Protein AF-A0ABD3TR66-F1 (afdb_monomer)

Secondary structure (DSSP, 8-state):
--HHHHHHHHHHHHTTSS-HHHHHHHHHHHHHHHHHHHHHHHHHHHHHHHHHHHHHHHHHHHHHHHHHHHHHHHHHHHHHHHHTT---------------------------------------TT--PPPTT-HHHHHHHH-HHHHHHHHT-SPP--SSPPPP--GGGSPPPP--PPPPPPPP------------

Sequence (196 aa):
MDNQRGLLLNWNCFYQDKSMDEIIRQSLFLTMELEDAKLKAQEELKNKDEQISQLKELLETAILERNEAQENFQKLFLEKQHSENSKMEDEPTRVIESNNGFSSSDCGESIVSSPKPQVSVPIMVDRELPEKGKLLEAVMKAGPLLQTLLLAGPLPQWRHPPPPLEIYQIPPPPVVIPSQLPLSVHQDSLIDNVAE

Solvent-accessible surface area (backbone atoms only — not comparable to full-atom values): 13285 Å² total; per-residue (Å²): 142,62,74,66,62,56,56,59,53,55,53,62,58,60,62,75,82,47,55,71,68,55,52,51,51,50,52,53,51,52,50,52,53,49,51,51,52,51,51,53,53,51,51,52,50,52,54,50,53,51,51,51,50,51,52,50,51,53,49,51,51,53,50,50,54,51,50,51,52,49,52,53,49,52,52,51,53,54,51,52,68,62,60,76,76,69,85,79,89,86,87,86,83,88,84,84,90,86,82,90,81,90,81,90,83,90,84,80,94,74,93,72,81,82,84,79,82,84,81,76,72,78,79,66,84,80,68,73,79,62,58,93,90,38,53,67,63,47,40,59,73,66,38,71,65,40,54,50,49,67,72,69,49,82,78,81,80,73,90,74,68,79,74,86,74,65,76,85,74,60,76,76,76,82,79,84,71,81,82,81,76,88,80,78,92,79,90,80,89,78,90,84,88,85,87,133

InterPro domains:
  IPR012862 Protein of unknown function DUF1635 [PF07795] (18-193)
  IPR012862 Protein of unknown function DUF1635 [PTHR33431] (11-180)

pLDDT: mean 70.15, std 21.6, range [33.0, 98.81]

Organism: NCBI:txid265156

Structure (mmCIF, N/CA/C/O backbone):
data_AF-A0ABD3TR66-F1
#
_entry.id   AF-A0ABD3TR66-F1
#
loop_
_atom_site.group_PDB
_atom_site.id
_atom_site.type_symbol
_atom_site.label_atom_id
_atom_site.label_alt_id
_atom_site.label_comp_id
_atom_site.label_asym_id
_atom_site.label_entity_id
_atom_site.label_seq_id
_atom_site.pdbx_PDB_ins_code
_atom_site.Cartn_x
_atom_site.Cartn_y
_atom_site.Cartn_z
_atom_site.occupancy
_atom_site.B_iso_or_equiv
_atom_site.auth_seq_id
_atom_site.auth_comp_id
_atom_site.auth_asym_id
_atom_site.auth_atom_id
_atom_site.pdbx_PDB_model_num
ATOM 1 N N . MET A 1 1 ? 20.895 -25.586 -24.561 1.00 47.22 1 MET A N 1
ATOM 2 C CA . MET A 1 1 ? 21.569 -24.405 -23.965 1.00 47.22 1 MET A CA 1
ATOM 3 C C . MET A 1 1 ? 21.934 -23.429 -25.088 1.00 47.22 1 MET A C 1
ATOM 5 O O . MET A 1 1 ? 23.097 -23.086 -25.256 1.00 47.22 1 MET A O 1
ATOM 9 N N . ASP A 1 2 ? 20.955 -22.990 -25.891 1.00 55.06 2 ASP A N 1
ATOM 10 C CA . ASP A 1 2 ? 21.255 -22.434 -27.227 1.00 55.06 2 ASP A CA 1
ATOM 11 C C . ASP A 1 2 ? 20.703 -21.018 -27.466 1.00 55.06 2 ASP A C 1
ATOM 13 O O . ASP A 1 2 ? 21.041 -20.386 -28.463 1.00 55.06 2 ASP A O 1
ATOM 17 N N . ASN A 1 3 ? 19.968 -20.451 -26.501 1.00 55.97 3 ASN A N 1
ATOM 18 C CA . ASN A 1 3 ? 19.397 -19.102 -26.618 1.00 55.97 3 ASN A CA 1
ATOM 19 C C . ASN A 1 3 ? 20.422 -17.961 -26.476 1.00 55.97 3 ASN A C 1
ATOM 21 O O . ASN A 1 3 ? 20.159 -16.855 -26.935 1.00 55.97 3 ASN A O 1
ATOM 25 N N . GLN A 1 4 ? 21.602 -18.196 -25.888 1.00 57.94 4 GLN A N 1
ATOM 26 C CA . GLN A 1 4 ? 22.637 -17.152 -25.783 1.00 57.94 4 GLN A CA 1
ATOM 27 C C . GLN A 1 4 ? 23.409 -16.936 -27.095 1.00 57.94 4 GLN A C 1
ATOM 29 O O . GLN A 1 4 ? 23.816 -15.814 -27.388 1.00 57.94 4 GLN A O 1
ATOM 34 N N . ARG A 1 5 ? 23.573 -17.981 -27.922 1.00 57.41 5 ARG A N 1
ATOM 35 C CA . ARG A 1 5 ? 24.288 -17.878 -29.207 1.00 57.41 5 ARG A CA 1
ATOM 36 C C . ARG A 1 5 ? 23.507 -17.058 -30.239 1.00 57.41 5 ARG A C 1
ATOM 38 O O . ARG A 1 5 ? 24.117 -16.309 -30.995 1.00 57.41 5 ARG A O 1
ATOM 45 N N . GLY A 1 6 ? 22.174 -17.136 -30.218 1.00 58.53 6 GLY A N 1
ATOM 46 C CA . GLY A 1 6 ? 21.304 -16.336 -31.089 1.00 58.53 6 GLY A CA 1
ATOM 47 C C . GLY A 1 6 ? 21.343 -14.833 -30.788 1.00 58.53 6 GLY A C 1
ATOM 48 O O . GLY A 1 6 ? 21.330 -14.029 -31.714 1.00 58.53 6 GLY A O 1
ATOM 49 N N . LEU A 1 7 ? 21.466 -14.442 -29.513 1.00 60.12 7 LEU A N 1
ATOM 50 C CA . LEU A 1 7 ? 21.538 -13.029 -29.116 1.00 60.12 7 LEU A CA 1
ATOM 51 C C . LEU A 1 7 ? 22.867 -12.375 -29.518 1.00 60.12 7 LEU A C 1
ATOM 53 O O . LEU A 1 7 ? 22.858 -11.259 -30.028 1.00 60.12 7 LEU A O 1
ATOM 57 N N . LEU A 1 8 ? 23.994 -13.076 -29.354 1.00 58.59 8 LEU A N 1
ATOM 58 C CA . LEU A 1 8 ? 25.314 -12.573 -29.764 1.00 58.59 8 LEU A CA 1
ATOM 59 C C . LEU A 1 8 ? 25.428 -12.388 -31.286 1.00 58.59 8 LEU A C 1
ATOM 61 O O . LEU A 1 8 ? 25.988 -11.397 -31.749 1.00 58.59 8 LEU A O 1
ATOM 65 N N . LEU A 1 9 ? 24.861 -13.310 -32.069 1.00 59.41 9 LEU A N 1
ATOM 66 C CA . LEU A 1 9 ? 24.853 -13.218 -33.535 1.00 59.41 9 LEU A CA 1
ATOM 67 C C . LEU A 1 9 ? 23.940 -12.093 -34.045 1.00 59.41 9 LEU A C 1
A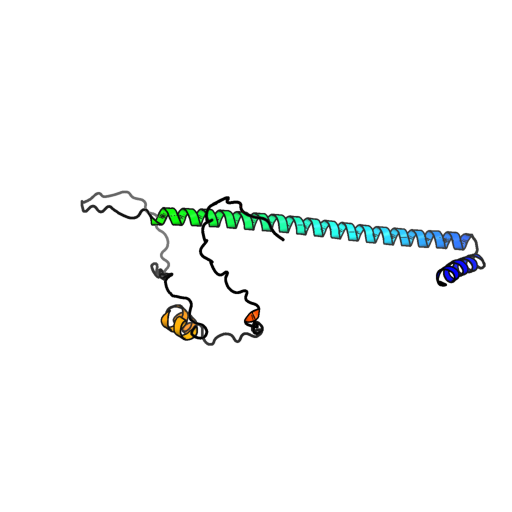TOM 69 O O . LEU A 1 9 ? 24.286 -11.417 -35.010 1.00 59.41 9 LEU A O 1
ATOM 73 N N . ASN A 1 10 ? 22.814 -11.850 -33.368 1.00 62.66 10 ASN A N 1
ATOM 74 C CA . ASN A 1 10 ? 21.881 -10.778 -33.719 1.00 62.66 10 ASN A CA 1
ATOM 75 C C . ASN A 1 10 ? 22.533 -9.386 -33.627 1.00 62.66 10 ASN A C 1
ATOM 77 O O . ASN A 1 10 ? 22.291 -8.520 -34.465 1.00 62.66 10 ASN A O 1
ATOM 81 N N . TRP A 1 11 ? 23.417 -9.187 -32.646 1.00 60.09 11 TRP A N 1
ATOM 82 C CA . TRP A 1 11 ? 24.167 -7.939 -32.506 1.00 60.09 11 TRP A CA 1
ATOM 83 C C . TRP A 1 11 ? 25.198 -7.768 -33.622 1.00 60.09 11 TRP A C 1
ATOM 85 O O . TRP A 1 11 ? 25.263 -6.694 -34.211 1.00 60.09 11 TRP A O 1
ATOM 95 N N . ASN A 1 12 ? 25.937 -8.822 -33.985 1.00 62.06 12 ASN A N 1
ATOM 96 C CA . ASN A 1 12 ? 26.943 -8.753 -35.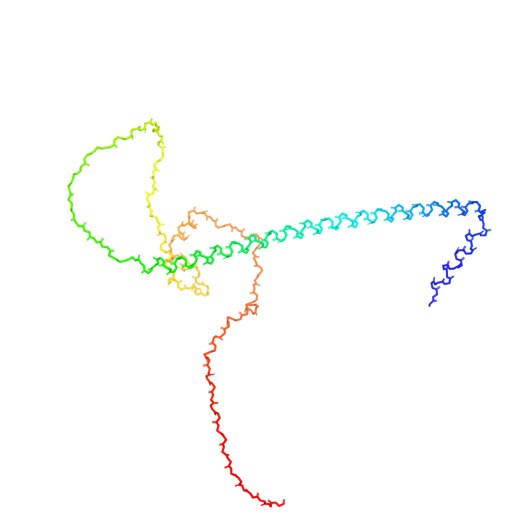053 1.00 62.06 12 ASN A CA 1
ATOM 97 C C . ASN A 1 12 ? 26.359 -8.356 -36.422 1.00 62.06 12 ASN A C 1
ATOM 99 O O . ASN A 1 12 ? 27.019 -7.636 -37.167 1.00 62.06 12 ASN A O 1
ATOM 103 N N . CYS A 1 13 ? 25.124 -8.755 -36.745 1.00 58.84 13 CYS A N 1
ATOM 104 C CA . CYS A 1 13 ? 24.454 -8.320 -37.977 1.00 58.84 13 CYS A CA 1
ATOM 105 C C . CYS A 1 13 ? 23.977 -6.857 -37.924 1.00 58.84 13 CYS A C 1
ATOM 107 O O . CYS A 1 13 ? 23.904 -6.200 -38.959 1.00 58.84 13 CYS A O 1
ATOM 109 N N . PHE A 1 14 ? 23.689 -6.320 -36.735 1.00 61.56 14 PHE A N 1
ATOM 110 C CA . PHE A 1 14 ? 23.156 -4.963 -36.562 1.00 61.56 14 PHE A CA 1
ATOM 111 C C . PHE A 1 14 ? 24.179 -3.863 -36.900 1.00 61.56 14 PHE A C 1
ATOM 113 O O . PHE A 1 14 ? 23.790 -2.773 -37.318 1.00 61.56 14 PHE A O 1
ATOM 120 N N . TYR A 1 15 ? 25.476 -4.157 -36.743 1.00 62.59 15 TYR A N 1
ATOM 121 C CA . TYR A 1 15 ? 26.582 -3.242 -37.063 1.00 62.59 15 TYR A CA 1
ATOM 122 C C . TYR A 1 15 ? 26.997 -3.270 -38.537 1.00 62.59 15 TYR A C 1
ATOM 124 O O . TYR A 1 15 ? 27.647 -2.339 -39.002 1.00 62.59 15 TYR A O 1
ATOM 132 N N . GLN A 1 16 ? 26.659 -4.331 -39.271 1.00 61.06 16 GLN A N 1
ATOM 133 C CA . GLN A 1 16 ? 27.227 -4.576 -40.596 1.00 61.06 16 GLN A CA 1
ATOM 134 C C . GLN A 1 16 ? 26.564 -3.748 -41.713 1.00 61.06 16 GLN A C 1
ATOM 136 O O . GLN A 1 16 ? 27.180 -3.552 -42.756 1.00 61.06 16 GLN A O 1
ATOM 141 N N . ASP A 1 17 ? 25.350 -3.237 -41.480 1.00 68.69 17 ASP A N 1
ATOM 142 C CA . ASP A 1 17 ? 24.523 -2.540 -42.485 1.00 68.69 17 ASP A CA 1
ATOM 143 C C . ASP A 1 17 ? 24.225 -1.066 -42.124 1.00 68.69 17 ASP A C 1
ATOM 145 O O . ASP A 1 17 ? 23.642 -0.315 -42.904 1.00 68.69 17 ASP A O 1
ATOM 149 N N . LYS A 1 18 ? 24.626 -0.617 -40.926 1.00 73.62 18 LYS A N 1
ATOM 150 C CA . LYS A 1 18 ? 24.337 0.731 -40.406 1.00 73.62 18 LYS A CA 1
ATOM 151 C C . LYS A 1 18 ? 25.606 1.569 -40.333 1.00 73.62 18 LYS A C 1
ATOM 153 O O . LYS A 1 18 ? 26.647 1.088 -39.891 1.00 73.62 18 LYS A O 1
ATOM 158 N N . SER A 1 19 ? 25.523 2.843 -40.723 1.00 86.69 19 SER A N 1
ATOM 159 C CA . SER A 1 19 ? 26.649 3.761 -40.530 1.00 86.69 19 SER A CA 1
ATOM 160 C C . SER A 1 19 ? 26.916 3.965 -39.037 1.00 86.69 19 SER A C 1
ATOM 162 O O . SER A 1 19 ? 25.997 3.931 -38.216 1.00 86.69 19 SER A O 1
ATOM 164 N N . MET A 1 20 ? 28.179 4.200 -38.678 1.00 87.25 20 MET A N 1
ATOM 165 C CA . MET A 1 20 ? 28.589 4.447 -37.292 1.00 87.25 20 MET A CA 1
ATOM 166 C C . MET A 1 20 ? 27.752 5.559 -36.636 1.00 87.25 20 MET A C 1
ATOM 168 O O . MET A 1 20 ? 27.322 5.409 -35.495 1.00 87.25 20 MET A O 1
ATOM 172 N N . ASP A 1 21 ? 27.441 6.622 -37.384 1.00 88.62 21 ASP A N 1
ATOM 173 C CA . ASP A 1 21 ? 26.607 7.731 -36.910 1.00 88.62 21 ASP A CA 1
ATOM 174 C C . ASP A 1 21 ? 25.174 7.301 -36.575 1.00 88.62 21 ASP A C 1
ATOM 176 O O . ASP A 1 21 ? 24.596 7.780 -35.601 1.00 88.62 21 ASP A O 1
ATOM 180 N N . GLU A 1 22 ? 24.589 6.388 -37.355 1.00 90.56 22 GLU A N 1
ATOM 181 C CA . GLU A 1 22 ? 23.241 5.873 -37.102 1.00 90.56 22 GLU A CA 1
ATOM 182 C C . GLU A 1 22 ? 23.197 5.020 -35.834 1.00 90.56 22 GLU A C 1
ATOM 184 O O . GLU A 1 22 ? 22.272 5.127 -35.032 1.00 90.56 22 GLU A O 1
ATOM 189 N N . ILE A 1 23 ? 24.237 4.220 -35.607 1.00 90.31 23 ILE A N 1
ATOM 190 C CA . ILE A 1 23 ? 24.361 3.402 -34.399 1.00 90.31 23 ILE A CA 1
ATOM 191 C C . ILE A 1 23 ? 24.523 4.292 -33.165 1.00 90.31 23 ILE A C 1
ATOM 193 O O . ILE A 1 23 ? 23.877 4.045 -32.148 1.00 90.31 23 ILE A O 1
ATOM 197 N N . ILE A 1 24 ? 25.331 5.352 -33.257 1.00 92.56 24 ILE A N 1
ATOM 198 C CA . ILE A 1 24 ? 25.494 6.331 -32.174 1.00 92.56 24 ILE A CA 1
ATOM 199 C C . ILE A 1 24 ? 24.157 7.023 -31.873 1.00 92.56 24 ILE A C 1
ATOM 201 O O . ILE A 1 24 ? 23.761 7.093 -30.708 1.00 92.56 24 ILE A O 1
ATOM 205 N N . ARG A 1 25 ? 23.426 7.477 -32.904 1.00 93.69 25 ARG A N 1
ATOM 206 C CA . ARG A 1 25 ? 22.090 8.080 -32.745 1.00 93.69 25 ARG A CA 1
ATOM 207 C C . ARG A 1 25 ? 21.112 7.125 -32.066 1.00 93.69 25 ARG A C 1
ATOM 209 O O . ARG A 1 25 ? 20.470 7.505 -31.088 1.00 93.69 25 ARG A O 1
ATOM 216 N N . GLN A 1 26 ? 21.029 5.886 -32.545 1.00 94.06 26 GLN A N 1
ATOM 217 C CA . GLN A 1 26 ? 20.124 4.880 -31.995 1.00 94.06 26 GLN A CA 1
ATOM 218 C C . GLN A 1 26 ? 20.489 4.510 -30.551 1.00 94.06 26 GLN A C 1
ATOM 220 O O . GLN A 1 26 ? 19.600 4.365 -29.715 1.00 94.06 26 GLN A O 1
ATOM 225 N N . SER A 1 27 ? 21.785 4.394 -30.245 1.00 93.25 27 SER A N 1
ATOM 226 C CA . SER A 1 27 ? 22.279 4.130 -28.891 1.00 93.25 27 SER A CA 1
ATOM 227 C C . SER A 1 27 ? 21.904 5.257 -27.932 1.00 93.25 27 SER A C 1
ATOM 229 O O . SER A 1 27 ? 21.469 4.984 -26.815 1.00 93.25 27 SER A O 1
ATOM 231 N N . LEU A 1 28 ? 22.050 6.517 -28.356 1.00 97.56 28 LEU A N 1
ATOM 232 C CA . LEU A 1 28 ? 21.674 7.677 -27.548 1.00 97.56 28 LEU A CA 1
ATOM 233 C C . LEU A 1 28 ? 20.162 7.711 -27.296 1.00 97.56 28 LEU A C 1
ATOM 235 O O . LEU A 1 28 ? 19.741 7.897 -26.157 1.00 97.56 28 LEU A O 1
ATOM 239 N N . PHE A 1 29 ? 19.360 7.484 -28.339 1.00 96.50 29 PHE A N 1
ATOM 240 C CA . PHE A 1 29 ? 17.903 7.442 -28.235 1.00 96.50 29 PHE A CA 1
ATOM 241 C C . PHE A 1 29 ? 17.433 6.349 -27.268 1.00 96.50 29 PHE A C 1
ATOM 243 O O . PHE A 1 29 ? 16.702 6.640 -26.327 1.00 96.50 29 PHE A O 1
ATOM 250 N N . LEU A 1 30 ? 17.929 5.118 -27.430 1.00 96.69 30 LEU A N 1
ATOM 251 C CA . LEU A 1 30 ? 17.579 4.005 -26.547 1.00 96.69 30 LEU A CA 1
ATOM 252 C C . LEU A 1 30 ? 18.024 4.257 -25.098 1.00 96.69 30 LEU A C 1
ATOM 254 O O . LEU A 1 30 ? 17.310 3.907 -24.163 1.00 96.69 30 LEU A O 1
ATOM 258 N N . THR A 1 31 ? 19.189 4.881 -24.900 1.00 97.94 31 THR A N 1
ATOM 259 C CA . THR A 1 31 ? 19.660 5.255 -23.556 1.00 97.94 31 THR A CA 1
ATOM 260 C C . THR A 1 31 ? 18.723 6.276 -22.918 1.00 97.94 31 THR A C 1
ATOM 262 O O . THR A 1 31 ? 18.379 6.139 -21.751 1.00 97.94 31 THR A O 1
ATOM 265 N N . MET A 1 32 ? 18.266 7.273 -23.678 1.00 98.44 32 MET A N 1
ATOM 266 C CA . MET A 1 32 ? 17.305 8.264 -23.195 1.00 98.44 32 MET A CA 1
ATOM 267 C C . MET A 1 32 ? 15.953 7.628 -22.835 1.00 98.44 32 MET A C 1
ATOM 269 O O . MET A 1 32 ? 15.417 7.930 -21.773 1.00 98.44 32 MET A O 1
ATOM 273 N N . GLU A 1 33 ? 15.419 6.729 -23.669 1.00 98.38 33 GLU A N 1
ATOM 274 C CA . GLU A 1 33 ? 14.179 5.995 -23.364 1.00 98.38 33 GLU A CA 1
ATOM 275 C C . GLU A 1 33 ? 14.320 5.119 -22.114 1.00 98.38 33 GLU A C 1
ATOM 277 O O . GLU A 1 33 ? 13.411 5.054 -21.285 1.00 98.38 33 GLU A O 1
ATOM 282 N N . LEU A 1 34 ? 15.473 4.466 -21.949 1.00 98.56 34 LEU A N 1
ATOM 283 C CA . LEU A 1 34 ? 15.771 3.670 -20.763 1.00 98.56 34 LEU A CA 1
ATOM 284 C C . LEU A 1 34 ? 15.841 4.542 -19.504 1.00 98.56 34 LEU A C 1
ATOM 286 O O . LEU A 1 34 ? 15.295 4.165 -18.467 1.00 98.56 34 LEU A O 1
ATOM 290 N N . GLU A 1 35 ? 16.500 5.698 -19.584 1.00 98.50 35 GLU A N 1
ATOM 291 C CA . GLU A 1 35 ? 16.576 6.653 -18.478 1.00 98.50 35 GLU A CA 1
ATOM 292 C C . GLU A 1 35 ? 15.190 7.209 -18.107 1.00 98.50 35 GLU A C 1
ATOM 294 O O . GLU A 1 35 ? 14.876 7.294 -16.920 1.00 98.50 35 GLU A O 1
ATOM 299 N N . ASP A 1 36 ? 14.326 7.495 -19.087 1.00 98.50 36 ASP A N 1
ATOM 300 C CA . ASP A 1 36 ? 12.930 7.904 -18.858 1.00 98.50 36 ASP A CA 1
ATOM 301 C C . ASP A 1 36 ? 12.110 6.798 -18.172 1.00 98.50 36 ASP A C 1
ATOM 303 O O . ASP A 1 36 ? 11.442 7.040 -17.163 1.00 98.50 36 ASP A O 1
ATOM 307 N N . ALA A 1 37 ? 12.209 5.555 -18.653 1.00 98.25 37 ALA A N 1
ATOM 308 C CA . ALA A 1 37 ? 11.543 4.413 -18.029 1.00 98.25 37 ALA A CA 1
ATOM 309 C C . ALA A 1 37 ? 12.036 4.171 -16.592 1.00 98.25 37 ALA A C 1
ATOM 311 O O . ALA A 1 37 ? 11.232 3.886 -15.700 1.00 98.25 37 ALA A O 1
ATOM 312 N N . LYS A 1 38 ? 13.343 4.328 -16.344 1.00 98.62 3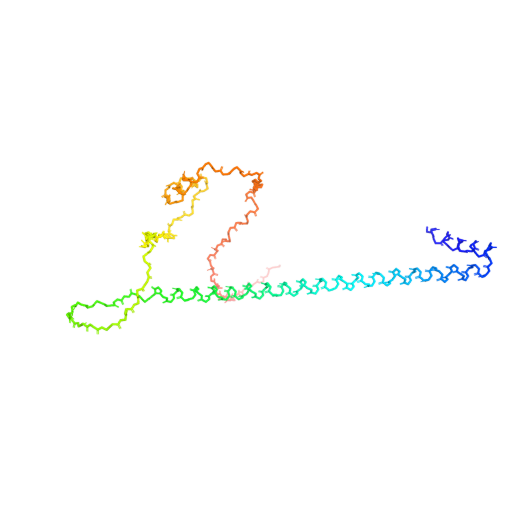8 LYS A N 1
ATOM 313 C CA . LYS A 1 38 ? 13.940 4.227 -15.006 1.00 98.62 38 LYS A CA 1
ATOM 314 C C . LYS A 1 38 ? 13.397 5.311 -14.074 1.00 98.62 38 LYS A C 1
ATOM 316 O O . LYS A 1 38 ? 13.047 5.001 -12.938 1.00 98.62 38 LYS A O 1
ATOM 321 N N . LEU A 1 39 ? 13.296 6.553 -14.551 1.00 98.69 39 LEU A N 1
ATOM 322 C CA . LEU A 1 39 ? 12.767 7.670 -13.769 1.00 98.69 39 LEU A CA 1
ATOM 323 C C . LEU A 1 39 ? 11.291 7.453 -13.412 1.00 98.69 39 LEU A C 1
ATOM 325 O O . LEU A 1 39 ? 10.924 7.601 -12.249 1.00 98.69 39 LEU A O 1
ATOM 329 N N . LYS A 1 40 ? 10.469 7.010 -14.371 1.00 98.62 40 LYS A N 1
ATOM 330 C CA . LYS A 1 40 ? 9.056 6.662 -14.134 1.00 98.62 40 LYS A CA 1
ATOM 331 C C . LYS A 1 40 ? 8.893 5.534 -13.117 1.00 98.62 40 LYS A C 1
ATOM 333 O O . LYS A 1 40 ? 8.085 5.644 -12.200 1.00 98.62 40 LYS A O 1
ATOM 338 N N . ALA A 1 41 ? 9.680 4.465 -13.244 1.00 98.69 41 ALA A N 1
ATOM 339 C CA . ALA A 1 41 ? 9.649 3.359 -12.289 1.00 98.69 41 ALA A CA 1
ATOM 340 C C . ALA A 1 41 ? 10.062 3.811 -10.877 1.00 98.69 41 ALA A C 1
ATOM 342 O O . ALA A 1 41 ? 9.460 3.398 -9.886 1.00 98.69 41 ALA A O 1
ATOM 343 N N . GLN A 1 42 ? 11.066 4.687 -10.776 1.00 98.69 42 GLN A N 1
ATOM 344 C CA . GLN A 1 42 ? 11.515 5.245 -9.502 1.00 98.69 42 GLN A CA 1
ATOM 345 C C . GLN A 1 42 ? 10.455 6.152 -8.857 1.00 98.69 42 GLN A C 1
ATOM 347 O O . GLN A 1 42 ? 10.261 6.095 -7.643 1.00 98.69 42 GLN A O 1
ATOM 352 N N . GLU A 1 43 ? 9.758 6.970 -9.647 1.00 98.62 43 GLU A N 1
ATOM 353 C CA . GLU A 1 43 ? 8.643 7.792 -9.168 1.00 98.62 43 GLU A CA 1
ATOM 354 C C . GLU A 1 43 ? 7.479 6.930 -8.662 1.00 98.62 43 GLU A C 1
ATOM 356 O O . GLU A 1 43 ? 6.950 7.190 -7.579 1.00 98.62 43 GLU A O 1
ATOM 361 N N . GLU A 1 44 ? 7.117 5.863 -9.385 1.00 98.44 44 GLU A N 1
ATOM 362 C CA . GLU A 1 44 ? 6.068 4.946 -8.931 1.00 98.44 44 GLU A CA 1
ATOM 363 C C . GLU A 1 44 ? 6.447 4.267 -7.608 1.00 98.44 44 GLU A C 1
ATOM 365 O O . GLU A 1 44 ? 5.615 4.201 -6.703 1.00 98.44 44 GLU A O 1
ATOM 370 N N . LEU A 1 45 ? 7.696 3.807 -7.462 1.00 98.69 45 LEU A N 1
ATOM 371 C CA . LEU A 1 45 ? 8.186 3.239 -6.201 1.00 98.69 45 LEU A CA 1
ATOM 372 C C . LEU A 1 45 ? 8.063 4.239 -5.051 1.00 98.69 45 LEU A C 1
ATOM 374 O O . LEU A 1 45 ? 7.511 3.894 -4.011 1.00 98.69 45 LEU A O 1
ATOM 378 N N . LYS A 1 46 ? 8.478 5.492 -5.263 1.00 98.75 46 LYS A N 1
ATOM 379 C CA . LYS A 1 46 ? 8.355 6.547 -4.251 1.00 98.75 46 LYS A CA 1
ATOM 380 C C . LYS A 1 46 ? 6.895 6.784 -3.844 1.00 98.75 46 LYS A C 1
ATOM 382 O O . LYS A 1 46 ? 6.598 6.871 -2.658 1.00 98.75 46 LYS A O 1
ATOM 387 N N . ASN A 1 47 ? 5.973 6.833 -4.805 1.00 98.75 47 ASN A N 1
ATOM 388 C CA . ASN A 1 47 ? 4.542 6.973 -4.520 1.00 98.75 47 ASN A CA 1
ATOM 389 C C . ASN A 1 47 ? 3.995 5.773 -3.719 1.00 98.75 47 ASN A C 1
ATOM 391 O O . ASN A 1 47 ? 3.180 5.938 -2.811 1.00 98.75 47 ASN A O 1
ATOM 395 N N . LYS A 1 48 ? 4.452 4.549 -4.015 1.00 98.62 48 LYS A N 1
ATOM 396 C CA . LYS A 1 48 ? 4.082 3.356 -3.234 1.00 98.62 48 LYS A CA 1
ATOM 397 C C . LYS A 1 48 ? 4.658 3.412 -1.816 1.00 98.62 48 LYS A C 1
ATOM 399 O O . LYS A 1 48 ? 3.934 3.094 -0.878 1.00 98.62 48 LYS A O 1
ATOM 404 N N . ASP A 1 49 ? 5.900 3.862 -1.646 1.00 98.81 49 ASP A N 1
ATOM 405 C CA . ASP A 1 49 ? 6.521 4.053 -0.328 1.00 98.81 49 ASP A CA 1
ATOM 406 C C . ASP A 1 49 ? 5.767 5.096 0.516 1.00 98.81 49 ASP A C 1
ATOM 408 O O . ASP A 1 49 ? 5.563 4.902 1.719 1.00 98.81 49 ASP A O 1
ATOM 412 N N . GLU A 1 50 ? 5.283 6.174 -0.107 1.00 98.75 50 GLU A N 1
ATOM 413 C CA . GLU A 1 50 ? 4.433 7.181 0.540 1.00 98.75 50 GLU A CA 1
ATOM 414 C C . GLU A 1 50 ? 3.083 6.587 0.978 1.00 98.75 50 GLU A C 1
ATOM 416 O O . GLU A 1 50 ? 2.679 6.768 2.127 1.00 98.75 50 GLU A O 1
ATOM 421 N N . GLN A 1 51 ? 2.415 5.807 0.120 1.00 98.81 51 GLN A N 1
ATOM 422 C CA . GLN A 1 51 ? 1.165 5.115 0.473 1.00 98.81 51 GLN A CA 1
ATOM 423 C C . GLN A 1 51 ? 1.359 4.112 1.615 1.00 98.81 51 GLN A C 1
ATOM 425 O O . GLN A 1 51 ? 0.541 4.047 2.532 1.00 98.81 51 GLN A O 1
ATOM 430 N N . ILE A 1 52 ? 2.451 3.343 1.590 1.00 98.81 52 ILE A N 1
ATOM 431 C CA . ILE A 1 52 ? 2.803 2.413 2.670 1.00 98.81 52 ILE A CA 1
ATOM 432 C C . ILE A 1 52 ? 3.027 3.180 3.975 1.00 98.81 52 ILE A C 1
ATOM 434 O O . ILE A 1 52 ? 2.563 2.743 5.028 1.00 98.81 52 ILE A O 1
ATOM 438 N N . SER A 1 53 ? 3.693 4.334 3.912 1.00 98.75 53 SER A N 1
ATOM 439 C CA . SER A 1 53 ? 3.930 5.184 5.082 1.00 98.75 53 SER A CA 1
ATOM 440 C C . SER A 1 53 ? 2.619 5.709 5.677 1.00 98.75 53 SER A C 1
ATOM 442 O O . SER A 1 53 ? 2.420 5.599 6.884 1.00 98.75 53 SER A O 1
ATOM 444 N N . GLN A 1 54 ? 1.689 6.180 4.840 1.00 98.81 54 GLN A N 1
ATOM 445 C CA . GLN A 1 54 ? 0.357 6.627 5.273 1.00 98.81 54 GLN A CA 1
ATOM 446 C C . GLN A 1 54 ? -0.461 5.492 5.901 1.00 98.81 54 GLN A C 1
ATOM 448 O O . GLN A 1 54 ? -1.070 5.662 6.955 1.00 98.81 54 GLN A O 1
ATOM 453 N N . LEU A 1 55 ? -0.466 4.309 5.278 1.00 98.81 55 LEU A N 1
ATOM 454 C CA . LEU A 1 55 ? -1.166 3.140 5.816 1.00 98.81 55 LEU A CA 1
ATOM 455 C C . LEU A 1 55 ? -0.588 2.699 7.161 1.00 98.81 55 LEU A C 1
ATOM 457 O O . LEU A 1 55 ? -1.340 2.311 8.055 1.00 98.81 55 LEU A O 1
ATOM 461 N N . LYS A 1 56 ? 0.737 2.764 7.313 1.00 98.75 56 LYS A N 1
ATOM 462 C CA . LYS A 1 56 ? 1.411 2.459 8.574 1.00 98.75 56 LYS A CA 1
ATOM 463 C C . LYS A 1 56 ? 0.990 3.432 9.676 1.00 98.75 56 LYS A C 1
ATOM 465 O O . LYS A 1 56 ? 0.686 2.972 10.770 1.00 98.75 56 LYS A O 1
ATOM 470 N N . GLU A 1 57 ? 0.942 4.730 9.381 1.00 98.81 57 GLU A N 1
ATOM 471 C CA . GLU A 1 57 ? 0.496 5.758 10.329 1.00 98.81 57 GLU A CA 1
ATOM 472 C C . GLU A 1 57 ? -0.957 5.523 10.759 1.00 98.81 57 GLU A C 1
ATOM 474 O O . GLU A 1 57 ? -1.234 5.426 11.950 1.00 98.81 57 GLU A O 1
ATOM 479 N N . LEU A 1 58 ? -1.871 5.316 9.804 1.00 98.81 58 LEU A N 1
ATOM 480 C CA . LEU A 1 58 ? -3.276 5.020 10.105 1.00 98.81 58 LEU A CA 1
ATOM 481 C C . LEU A 1 58 ? -3.437 3.761 10.963 1.00 98.81 58 LEU A C 1
ATOM 483 O O . LEU A 1 58 ? -4.255 3.734 11.882 1.00 98.81 58 LEU A O 1
ATOM 487 N N . LEU A 1 59 ? -2.665 2.711 10.671 1.00 98.75 59 LEU A N 1
ATOM 488 C CA . LEU A 1 59 ? -2.675 1.484 11.460 1.00 98.75 59 LEU A CA 1
ATOM 489 C C . LEU A 1 59 ? -2.157 1.728 12.881 1.00 98.75 59 LEU A C 1
ATOM 491 O O . LEU A 1 59 ? -2.735 1.213 13.835 1.00 98.75 59 LEU A O 1
ATOM 495 N N . GLU A 1 60 ? -1.084 2.503 13.027 1.00 98.81 60 GLU A N 1
ATOM 496 C CA . GLU A 1 60 ? -0.537 2.880 14.327 1.00 98.81 60 GLU A CA 1
ATOM 497 C C . GLU A 1 60 ? -1.570 3.662 15.148 1.00 98.81 60 GLU A C 1
ATOM 499 O O . GLU A 1 60 ? -1.852 3.281 16.284 1.00 98.81 60 GLU A O 1
ATOM 504 N N . THR A 1 61 ? -2.226 4.663 14.554 1.00 98.69 61 THR A N 1
ATOM 505 C CA . THR A 1 61 ? -3.313 5.413 15.200 1.00 98.69 61 THR A CA 1
ATOM 506 C C . THR A 1 61 ? -4.477 4.504 15.597 1.00 98.69 61 THR A C 1
ATOM 508 O O . THR A 1 61 ? -4.906 4.534 16.747 1.00 98.69 61 THR A O 1
ATOM 511 N N . ALA A 1 62 ? -4.947 3.631 14.702 1.00 98.62 62 ALA A N 1
ATOM 512 C CA . ALA A 1 62 ? -6.047 2.712 15.000 1.00 98.62 62 ALA A CA 1
ATOM 513 C C . ALA A 1 62 ? -5.703 1.725 16.133 1.00 98.62 62 ALA A C 1
ATOM 515 O O . ALA A 1 62 ? -6.556 1.370 16.950 1.00 98.62 62 ALA A O 1
ATOM 516 N N . ILE A 1 63 ? -4.445 1.275 16.206 1.00 98.62 63 ILE A N 1
ATOM 517 C CA . ILE A 1 63 ? -3.959 0.433 17.305 1.00 98.62 63 ILE A CA 1
ATOM 518 C C . ILE A 1 63 ? -3.960 1.213 18.621 1.00 98.62 63 ILE A C 1
ATOM 520 O O . ILE A 1 63 ? -4.381 0.655 19.638 1.00 98.62 63 ILE A O 1
ATOM 524 N N . LEU A 1 64 ? -3.506 2.469 18.610 1.00 98.62 64 LEU A N 1
ATOM 525 C CA . LEU A 1 64 ? -3.505 3.335 19.789 1.00 98.62 64 LEU A CA 1
ATOM 526 C C . LEU A 1 64 ? -4.930 3.575 20.304 1.00 98.62 64 LEU A C 1
ATOM 528 O O . LEU A 1 64 ? -5.187 3.309 21.475 1.00 98.62 64 LEU A O 1
ATOM 532 N N . GLU A 1 65 ? -5.868 3.956 19.434 1.00 98.56 65 GLU A N 1
ATOM 533 C CA . GLU A 1 65 ? -7.281 4.160 19.794 1.00 98.56 65 GLU A CA 1
ATOM 534 C C . GLU A 1 65 ? -7.918 2.890 20.378 1.00 98.56 65 GLU A C 1
ATOM 536 O O . GLU A 1 65 ? -8.619 2.930 21.391 1.00 98.56 65 GLU A O 1
ATOM 541 N N . ARG A 1 66 ? -7.644 1.725 19.773 1.00 98.31 66 ARG A N 1
ATOM 542 C CA . ARG A 1 66 ? -8.109 0.431 20.291 1.00 98.31 66 ARG A CA 1
ATOM 543 C C . ARG A 1 66 ? -7.552 0.155 21.689 1.00 98.31 66 ARG A C 1
ATOM 545 O O . ARG A 1 66 ? -8.290 -0.326 22.549 1.00 98.31 66 ARG A O 1
ATOM 552 N N . ASN A 1 67 ? -6.264 0.411 21.912 1.00 98.38 67 ASN A N 1
ATOM 553 C CA . ASN A 1 67 ? -5.636 0.197 23.215 1.00 98.38 67 ASN A CA 1
ATOM 554 C C . ASN A 1 67 ? -6.236 1.135 24.270 1.00 98.38 67 ASN A C 1
ATOM 556 O O . ASN A 1 67 ? -6.599 0.671 25.347 1.00 98.38 67 ASN A O 1
ATOM 560 N N . GLU A 1 68 ? -6.428 2.412 23.935 1.00 98.12 68 GLU A N 1
ATOM 561 C CA . GLU A 1 68 ? -7.070 3.394 24.813 1.00 98.12 68 GLU A CA 1
ATOM 562 C C . GLU A 1 68 ? -8.503 2.972 25.175 1.00 98.12 68 GLU A C 1
ATOM 564 O O . GLU A 1 68 ? -8.891 2.979 26.345 1.00 98.12 68 GLU A O 1
ATOM 569 N N . ALA A 1 69 ? -9.297 2.526 24.197 1.00 97.56 69 ALA A N 1
ATOM 570 C CA . ALA A 1 69 ? -10.640 2.008 24.448 1.00 97.56 69 ALA A CA 1
ATOM 571 C C . ALA A 1 69 ? -10.625 0.771 25.367 1.00 97.56 69 ALA A C 1
ATOM 573 O O . ALA A 1 69 ? -11.486 0.635 26.241 1.00 97.56 69 ALA A O 1
ATOM 574 N N . GLN A 1 70 ? -9.639 -0.117 25.205 1.00 97.62 70 GLN A N 1
ATOM 575 C CA . GLN A 1 70 ? -9.470 -1.294 26.054 1.00 97.62 70 GLN A CA 1
ATOM 576 C C . GLN A 1 70 ? -9.099 -0.912 27.495 1.00 97.62 70 GLN A C 1
ATOM 578 O O . GLN A 1 70 ? -9.671 -1.466 28.434 1.00 97.62 70 GLN A O 1
ATOM 583 N N . GLU A 1 71 ? -8.188 0.044 27.683 1.00 97.31 71 GLU A N 1
ATOM 584 C CA . GLU A 1 71 ? -7.825 0.576 29.003 1.00 97.31 71 GLU A CA 1
ATOM 585 C C . GLU A 1 71 ? -9.026 1.246 29.682 1.00 97.31 71 GLU A C 1
ATOM 587 O O . GLU A 1 71 ? -9.321 0.971 30.848 1.00 97.31 71 GLU A O 1
ATOM 592 N N . ASN A 1 72 ? -9.785 2.051 28.936 1.00 95.81 72 ASN A N 1
ATOM 593 C CA . ASN A 1 72 ? -11.011 2.681 29.420 1.00 95.81 72 ASN A CA 1
ATOM 594 C C . ASN A 1 72 ? -12.061 1.644 29.847 1.00 95.81 72 ASN A C 1
ATOM 596 O O . ASN A 1 72 ? -12.685 1.792 30.900 1.00 95.81 72 ASN A O 1
ATOM 600 N N . PHE A 1 73 ? -12.235 0.567 29.076 1.00 94.88 73 PHE A N 1
ATOM 601 C CA . PHE A 1 73 ? -13.136 -0.526 29.440 1.00 94.88 73 PHE A CA 1
ATOM 602 C C . PHE A 1 73 ? -12.682 -1.249 30.712 1.00 94.88 73 PHE A C 1
ATOM 604 O O . PHE A 1 73 ? -13.494 -1.476 31.608 1.00 94.88 73 PHE A O 1
ATOM 611 N N . GLN A 1 74 ? -11.392 -1.577 30.828 1.00 95.19 74 GLN A N 1
ATOM 612 C CA . GLN A 1 74 ? -10.846 -2.205 32.034 1.00 95.19 74 GLN A CA 1
ATOM 613 C C . GLN A 1 74 ? -11.046 -1.317 33.265 1.00 95.19 74 GLN A C 1
ATOM 615 O O . GLN A 1 74 ? -11.479 -1.802 34.311 1.00 95.19 74 GLN A O 1
ATOM 620 N N . LYS A 1 75 ? -10.810 -0.008 33.130 1.00 95.00 75 LYS A N 1
ATOM 621 C CA . LYS A 1 75 ? -11.044 0.971 34.195 1.00 95.00 75 LYS A CA 1
ATOM 622 C C . LYS A 1 75 ? -12.505 0.981 34.654 1.00 95.00 75 LYS A C 1
ATOM 624 O O . LYS A 1 75 ? -12.760 0.876 35.852 1.00 95.00 75 LYS A O 1
ATOM 629 N N . LEU A 1 76 ? -13.455 1.059 33.719 1.00 92.12 76 LEU A N 1
ATOM 630 C CA . LEU A 1 76 ? -14.889 1.028 34.032 1.00 92.12 76 LEU A CA 1
ATOM 631 C C . LEU A 1 76 ? -15.318 -0.305 34.657 1.00 92.12 76 LEU A C 1
ATOM 633 O O . LEU A 1 76 ? -16.151 -0.321 35.561 1.00 92.12 76 LEU A O 1
ATOM 637 N N . PHE A 1 77 ? -14.749 -1.422 34.203 1.00 92.25 77 PHE A N 1
ATOM 638 C CA . PHE A 1 77 ? -15.019 -2.738 34.773 1.00 92.25 77 PHE A CA 1
ATOM 639 C C . PHE A 1 77 ? -14.576 -2.818 36.242 1.00 92.25 77 PHE A C 1
ATOM 641 O O . PHE A 1 77 ? -15.356 -3.254 37.087 1.00 92.25 77 PHE A O 1
ATOM 648 N N . LEU A 1 78 ? -13.372 -2.332 36.570 1.00 91.00 78 LEU A N 1
ATOM 649 C CA . LEU A 1 78 ? -12.905 -2.252 37.959 1.00 91.00 78 LEU A CA 1
ATOM 650 C C . LEU A 1 78 ? -13.799 -1.331 38.806 1.00 91.00 78 LEU A C 1
ATOM 652 O O . LEU A 1 78 ? -14.187 -1.702 39.912 1.00 91.00 78 LEU A O 1
ATOM 656 N N . GLU A 1 79 ? -14.172 -0.157 38.294 1.00 88.19 79 GLU A N 1
ATOM 657 C CA . GLU A 1 79 ? -15.050 0.789 38.998 1.00 88.19 79 GLU A CA 1
ATOM 658 C C . GLU A 1 79 ? -16.420 0.175 39.340 1.00 88.19 79 GLU A C 1
ATOM 660 O O . GLU A 1 79 ? -16.920 0.335 40.458 1.00 88.19 79 GLU A O 1
ATOM 665 N N . LYS A 1 80 ? -17.011 -0.591 38.413 1.00 84.25 80 LYS A N 1
ATOM 666 C CA . LYS A 1 80 ? -18.289 -1.283 38.642 1.00 84.25 80 LYS A CA 1
ATOM 667 C C . LYS A 1 80 ? -18.204 -2.342 39.742 1.00 84.25 80 LYS A C 1
ATOM 669 O O . LYS A 1 80 ? -19.123 -2.411 40.552 1.00 84.25 80 LYS A O 1
ATOM 674 N N . GLN A 1 81 ? -17.094 -3.075 39.839 1.00 74.38 81 GLN A N 1
ATOM 675 C CA . GLN A 1 81 ? -16.878 -4.060 40.908 1.00 74.38 81 GLN A CA 1
ATOM 676 C C . GLN A 1 81 ? -16.771 -3.416 42.301 1.00 74.38 81 GLN A C 1
ATOM 678 O O . GLN A 1 81 ? -17.130 -4.033 43.302 1.00 74.38 81 GLN A O 1
ATOM 683 N N . HIS A 1 82 ? -16.295 -2.171 42.390 1.00 59.81 82 HIS A N 1
ATOM 684 C CA . HIS A 1 82 ? -16.197 -1.456 43.665 1.00 59.81 82 HIS A CA 1
ATOM 685 C C . HIS A 1 82 ? -17.503 -0.757 44.076 1.00 59.81 82 HIS A C 1
ATOM 687 O O . HIS A 1 82 ? -17.759 -0.625 45.270 1.00 59.81 82 HIS A O 1
ATOM 693 N N . SER A 1 83 ? -18.352 -0.350 43.125 1.00 57.34 83 SER A N 1
ATOM 694 C CA . SER A 1 83 ? -19.609 0.357 43.425 1.00 57.34 83 SER A CA 1
ATOM 695 C C . SER A 1 83 ? -20.773 -0.557 43.837 1.00 57.34 83 SER A C 1
ATOM 697 O O . SER A 1 83 ? -21.742 -0.059 44.412 1.00 57.34 83 SER A O 1
ATOM 699 N N . GLU A 1 84 ? -20.716 -1.864 43.562 1.00 49.09 84 GLU A N 1
ATOM 700 C CA . GLU A 1 84 ? -21.777 -2.816 43.939 1.00 49.09 84 GLU A CA 1
ATOM 701 C C . GLU A 1 84 ? -21.663 -3.299 45.403 1.00 49.09 84 GLU A C 1
ATOM 703 O O . GLU A 1 84 ? -22.605 -3.868 45.947 1.00 49.09 84 GLU A O 1
ATOM 708 N N . ASN A 1 85 ? -20.560 -2.971 46.093 1.00 48.62 85 ASN A N 1
ATOM 709 C CA . ASN A 1 85 ? -20.315 -3.347 47.492 1.00 48.62 85 ASN A CA 1
ATOM 710 C C . ASN A 1 85 ? -20.631 -2.241 48.524 1.00 48.62 85 ASN A C 1
ATOM 712 O O . ASN A 1 85 ? -20.390 -2.437 49.714 1.00 48.62 85 ASN A O 1
ATOM 716 N N . SER A 1 86 ? -21.179 -1.086 48.120 1.00 47.25 86 SER A N 1
ATOM 717 C CA . SER A 1 86 ? -21.504 0.021 49.038 1.00 47.25 86 SER A CA 1
ATOM 718 C C . SER A 1 86 ? -22.898 0.604 48.784 1.00 47.25 86 SER A C 1
ATOM 720 O O . SER A 1 86 ? -23.049 1.727 48.300 1.00 47.25 86 SER A O 1
ATOM 722 N N . LYS A 1 87 ? -23.947 -0.155 49.111 1.00 43.19 87 LYS A N 1
ATOM 723 C CA . LYS A 1 87 ? -25.294 0.406 49.285 1.00 43.19 87 LYS A CA 1
ATOM 724 C C . LYS A 1 87 ? -26.044 -0.324 50.401 1.00 43.19 87 LYS A C 1
ATOM 726 O O . LYS A 1 87 ? -26.918 -1.139 50.136 1.00 43.19 87 LYS A O 1
ATOM 731 N N . MET A 1 88 ? -25.691 -0.025 51.650 1.00 46.00 88 MET A N 1
ATOM 732 C CA . MET A 1 88 ? -26.538 -0.276 52.819 1.00 46.00 88 MET A CA 1
ATOM 733 C C . MET A 1 88 ? -26.410 0.885 53.815 1.00 46.00 88 MET A C 1
ATOM 735 O O . MET A 1 88 ? -25.297 1.308 54.111 1.00 46.00 88 MET A O 1
ATOM 739 N N . GLU A 1 89 ? -27.583 1.320 54.292 1.00 43.62 89 GLU A N 1
ATOM 740 C CA . GLU A 1 89 ? -27.888 2.296 55.359 1.00 43.62 89 GLU A CA 1
ATOM 741 C C . GLU A 1 89 ? -27.578 3.769 55.010 1.00 43.62 89 GLU A C 1
ATOM 743 O O . GLU A 1 89 ? -26.566 4.089 54.404 1.00 43.62 89 GLU A O 1
ATOM 748 N N . ASP A 1 90 ? -28.459 4.743 55.232 1.00 35.00 90 ASP A N 1
ATOM 749 C CA . ASP A 1 90 ? -29.256 4.970 56.436 1.00 35.00 90 ASP A CA 1
ATOM 750 C C . ASP A 1 90 ? -30.482 5.864 56.129 1.00 35.00 90 ASP A C 1
ATOM 752 O O . ASP A 1 90 ? -30.441 6.752 55.271 1.00 35.00 90 ASP A O 1
ATOM 756 N N . GLU A 1 91 ? -31.578 5.608 56.837 1.00 53.72 91 GLU A N 1
ATOM 757 C CA . GLU A 1 91 ? -32.823 6.378 56.838 1.00 53.72 91 GLU A CA 1
ATOM 758 C C . GLU A 1 91 ? -32.808 7.334 58.039 1.00 53.72 91 GLU A C 1
ATOM 760 O O . GLU A 1 91 ? -32.523 6.902 59.153 1.00 53.72 91 GLU A O 1
ATOM 765 N N . PRO A 1 92 ? -33.203 8.611 57.878 1.00 43.47 92 PRO A N 1
ATOM 766 C CA . PRO A 1 92 ? -33.949 9.211 58.976 1.00 43.47 92 PRO A CA 1
ATOM 767 C C . PRO A 1 92 ? -35.147 10.061 58.548 1.00 43.47 92 PRO A C 1
ATOM 769 O O . PRO A 1 92 ? -35.176 10.809 57.572 1.00 43.47 92 PRO A O 1
ATOM 772 N N . THR A 1 93 ? -36.152 9.930 59.399 1.00 45.66 93 THR A N 1
ATOM 773 C CA . THR A 1 93 ? -37.483 10.513 59.375 1.00 45.66 93 THR A CA 1
ATOM 774 C C . THR A 1 93 ? -37.509 11.931 59.990 1.00 45.66 93 THR A C 1
ATOM 776 O O . THR A 1 93 ? -37.045 12.112 61.110 1.00 45.66 93 THR A O 1
ATOM 779 N N . ARG A 1 94 ? -38.217 12.858 59.307 1.00 45.56 94 ARG A N 1
ATOM 780 C CA . ARG A 1 94 ? -38.842 14.147 59.746 1.00 45.56 94 ARG A CA 1
ATOM 781 C C . ARG A 1 94 ? -37.942 15.361 60.091 1.00 45.56 94 ARG A C 1
ATOM 783 O O . ARG A 1 94 ? -37.066 15.270 60.933 1.00 45.56 94 ARG A O 1
ATOM 790 N N . VAL A 1 95 ? -38.305 16.543 59.552 1.00 33.00 95 VAL A N 1
ATOM 791 C CA . VAL A 1 95 ? -38.875 17.738 60.249 1.00 33.00 95 VAL A CA 1
ATOM 792 C C . VAL A 1 95 ? -38.731 19.015 59.374 1.00 33.00 95 VAL A C 1
ATOM 794 O O . VAL A 1 95 ? -37.632 19.485 59.127 1.00 33.00 95 VAL A O 1
ATOM 797 N N . ILE A 1 96 ? -39.880 19.519 58.898 1.00 48.59 96 ILE A N 1
ATOM 798 C CA . ILE A 1 96 ? -40.404 20.911 58.854 1.00 48.59 96 ILE A CA 1
ATOM 799 C C . ILE A 1 96 ? -39.491 22.105 58.447 1.00 48.59 96 ILE A C 1
ATOM 801 O O . ILE A 1 96 ? -38.535 22.442 59.131 1.00 48.59 96 ILE A O 1
ATOM 805 N N . GLU A 1 97 ? -39.975 22.800 57.400 1.00 50.22 97 GLU A N 1
ATOM 806 C CA . GLU A 1 97 ? -39.882 24.231 57.013 1.00 50.22 97 GLU A CA 1
ATOM 807 C C . GLU A 1 97 ? -38.517 24.924 56.873 1.00 50.22 97 GLU A C 1
ATOM 809 O O . GLU A 1 97 ? -37.803 25.142 57.845 1.00 50.22 97 GLU A O 1
ATOM 814 N N . SER A 1 98 ? -38.264 25.490 55.684 1.00 48.41 98 SER A N 1
ATOM 815 C CA . SER A 1 98 ? -37.976 26.929 55.543 1.00 48.41 98 SER A CA 1
ATOM 816 C C . SER A 1 98 ? -37.966 27.382 54.084 1.00 48.41 98 SER A C 1
ATOM 818 O O . SER A 1 98 ? -37.479 26.708 53.181 1.00 48.41 98 SER A O 1
ATOM 820 N N . ASN A 1 99 ? -38.560 28.554 53.902 1.00 48.91 99 ASN A N 1
ATOM 821 C CA . ASN A 1 99 ? -38.874 29.233 52.660 1.00 48.91 99 ASN A CA 1
ATOM 822 C C . ASN A 1 99 ? -37.669 29.952 52.017 1.00 48.91 99 ASN A C 1
ATOM 824 O O . ASN A 1 99 ? -36.755 30.395 52.704 1.00 48.91 99 ASN A O 1
ATOM 828 N N . ASN A 1 100 ? -37.833 30.216 50.717 1.00 51.91 100 ASN A N 1
ATOM 829 C CA . ASN A 1 100 ? -37.315 31.345 49.931 1.00 51.91 100 ASN A CA 1
ATOM 830 C C . ASN A 1 100 ? -35.833 31.375 49.515 1.00 51.91 100 ASN A C 1
ATOM 832 O O . ASN A 1 100 ? -34.938 31.718 50.278 1.00 51.91 100 ASN A O 1
ATOM 836 N N . GLY A 1 101 ? -35.632 31.232 48.202 1.00 38.69 101 GLY A N 1
ATOM 837 C CA . GLY A 1 101 ? -34.438 31.673 47.484 1.00 38.69 101 GLY A CA 1
ATOM 838 C C . GLY A 1 101 ? -34.716 31.733 45.984 1.00 38.69 101 GLY A C 1
ATOM 839 O O . GLY A 1 101 ? -34.560 30.742 45.283 1.00 38.69 101 GLY A O 1
ATOM 840 N N . PHE A 1 102 ? -35.196 32.885 45.518 1.00 39.97 102 PHE A N 1
ATOM 841 C CA . PHE A 1 102 ? -35.503 33.203 44.124 1.00 39.97 102 PHE A CA 1
ATOM 842 C C . PHE A 1 102 ? -34.379 32.824 43.142 1.00 39.97 102 PHE A C 1
ATOM 844 O O . PHE A 1 102 ? -33.240 33.253 43.307 1.00 39.97 102 PHE A O 1
ATOM 851 N N . SER A 1 103 ? -34.740 32.190 42.027 1.00 48.84 103 SER A N 1
ATOM 852 C CA . SER A 1 103 ? -34.238 32.620 40.718 1.00 48.84 103 SER A CA 1
ATOM 853 C C . SER A 1 103 ? -35.242 32.235 39.635 1.00 48.84 103 SER A C 1
ATOM 855 O O . SER A 1 103 ? -35.383 31.069 39.275 1.00 48.84 103 SER A O 1
ATOM 857 N N . SER A 1 104 ? -36.003 33.230 39.176 1.00 59.94 104 SER A N 1
ATOM 858 C CA . SER A 1 104 ? -36.895 33.108 38.029 1.00 59.94 104 SER A CA 1
ATOM 859 C C . SER A 1 104 ? -36.088 33.208 36.739 1.00 59.94 104 SER A C 1
ATOM 861 O O . SER A 1 104 ? -35.364 34.185 36.547 1.00 59.94 104 SER A O 1
ATOM 863 N N . SER A 1 105 ? -36.298 32.275 35.820 1.00 58.72 105 SER A N 1
ATOM 864 C CA . SER A 1 105 ? -36.151 32.554 34.396 1.00 58.72 105 SER A CA 1
ATOM 865 C C . SER A 1 105 ? -37.246 31.805 33.652 1.00 58.72 105 SER A C 1
ATOM 867 O O . SER A 1 105 ? -37.333 30.580 33.718 1.00 58.72 105 SER A O 1
ATOM 869 N N . ASP A 1 106 ? -38.112 32.586 33.023 1.00 59.31 106 ASP A N 1
ATOM 870 C CA . ASP A 1 106 ? -39.251 32.172 32.221 1.00 59.31 106 ASP A CA 1
ATOM 871 C C . ASP A 1 106 ? -38.867 32.311 30.744 1.00 59.31 106 ASP A C 1
ATOM 873 O O . ASP A 1 106 ? -38.528 33.408 30.300 1.00 59.31 106 ASP A O 1
ATOM 877 N N . CYS A 1 107 ? -38.879 31.207 29.993 1.00 53.72 107 CYS A N 1
ATOM 878 C CA . CYS A 1 107 ? -39.385 31.207 28.621 1.00 53.72 107 CYS A CA 1
ATOM 879 C C . CYS A 1 107 ? -39.588 29.777 28.094 1.00 53.72 107 CYS A C 1
ATOM 881 O O . CYS A 1 107 ? -38.659 28.974 28.028 1.00 53.72 107 CYS A O 1
ATOM 883 N N . GLY A 1 108 ? -40.809 29.515 27.620 1.00 43.38 108 GLY A N 1
ATOM 884 C CA . GLY A 1 108 ? -41.035 28.646 26.466 1.00 43.38 108 GLY A CA 1
ATOM 885 C C . GLY A 1 108 ? -41.746 27.326 26.737 1.00 43.38 108 GLY A C 1
ATOM 886 O O . GLY A 1 108 ? -41.138 26.262 26.697 1.00 43.38 108 GLY A O 1
ATOM 887 N N . GLU A 1 109 ? -43.062 27.386 26.902 1.00 49.19 109 GLU A N 1
ATOM 888 C CA . GLU A 1 109 ? -43.950 26.241 26.725 1.00 49.19 109 GLU A CA 1
ATOM 889 C C . GLU A 1 109 ? -43.874 25.723 25.276 1.00 49.19 109 GLU A C 1
ATOM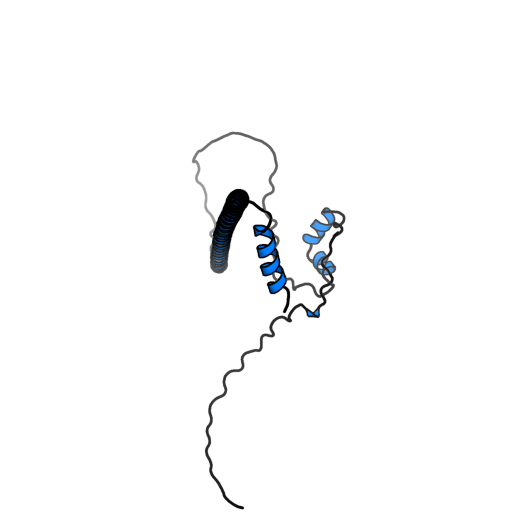 891 O O . GLU A 1 109 ? -44.246 26.418 24.330 1.00 49.19 109 GLU A O 1
ATOM 896 N N . SER A 1 110 ? -43.398 24.489 25.084 1.00 47.41 110 SER A N 1
ATOM 897 C CA . SER A 1 110 ? -43.722 23.705 23.890 1.00 47.41 110 SER A CA 1
ATOM 898 C C . SER A 1 110 ? -43.683 22.206 24.186 1.00 47.41 110 SER A C 1
ATOM 900 O O . SER A 1 110 ? -42.649 21.545 24.209 1.00 47.41 110 SER A O 1
ATOM 902 N N . ILE A 1 111 ? -44.879 21.711 24.474 1.00 57.75 111 ILE A N 1
ATOM 903 C CA . ILE A 1 111 ? -45.389 20.350 24.330 1.00 57.75 111 ILE A CA 1
ATOM 904 C C . ILE A 1 111 ? -44.574 19.383 23.440 1.00 57.75 111 ILE A C 1
ATOM 906 O O . ILE A 1 111 ? -44.752 19.338 22.232 1.00 57.75 111 ILE A O 1
ATOM 910 N N . VAL A 1 112 ? -43.828 18.468 24.063 1.00 44.97 112 VAL A N 1
ATOM 911 C CA . VAL A 1 112 ? -43.957 17.018 23.819 1.00 44.97 112 VAL A CA 1
ATOM 912 C C . VAL A 1 112 ? -43.725 16.332 25.161 1.00 44.97 112 VAL A C 1
ATOM 914 O O . VAL A 1 112 ? -42.695 16.510 25.806 1.00 44.97 112 VAL A O 1
ATOM 917 N N . SER A 1 113 ? -44.734 15.588 25.598 1.00 39.81 113 SER A N 1
ATOM 918 C CA . SER A 1 113 ? -44.762 14.842 26.846 1.00 39.81 113 SER A CA 1
ATOM 919 C C . SER A 1 113 ? -43.510 13.994 27.068 1.00 39.81 113 SER A C 1
ATOM 921 O O . SER A 1 113 ? -43.111 13.201 26.216 1.00 39.81 113 SER A O 1
ATOM 923 N N . SER A 1 114 ? -42.973 14.081 28.284 1.00 45.97 114 SER A N 1
ATOM 924 C CA . SER A 1 114 ? -42.253 12.977 28.917 1.00 45.97 114 SER A CA 1
ATOM 925 C C . SER A 1 114 ? -43.024 11.663 28.722 1.00 45.97 114 SER A C 1
ATOM 927 O O . SER A 1 114 ? -44.251 11.635 28.841 1.00 45.97 114 SER A O 1
ATOM 929 N N . PRO A 1 115 ? -42.302 10.556 28.508 1.00 39.00 115 PRO A N 1
ATOM 930 C CA . PRO A 1 115 ? -41.995 9.762 29.685 1.00 39.00 115 PRO A CA 1
ATOM 931 C C . PRO A 1 115 ? -40.504 9.418 29.761 1.00 39.00 115 PRO A C 1
ATOM 933 O O . PRO A 1 115 ? -39.965 8.629 28.992 1.00 39.00 115 PRO A O 1
ATOM 936 N N . LYS A 1 116 ? -39.847 9.958 30.784 1.00 37.78 116 LYS A N 1
ATOM 937 C CA . LYS A 1 116 ? -38.973 9.149 31.638 1.00 37.78 116 LYS A CA 1
ATOM 938 C C . LYS A 1 116 ? -39.760 8.890 32.929 1.00 37.78 116 LYS A C 1
ATOM 940 O O . LYS A 1 116 ? -40.537 9.768 33.301 1.00 37.78 116 LYS A O 1
ATOM 945 N N . PRO A 1 117 ? -39.536 7.785 33.655 1.00 48.53 117 PRO A N 1
ATOM 946 C CA . PRO A 1 117 ? -38.416 6.858 33.515 1.00 48.53 117 PRO A CA 1
ATOM 947 C C . PRO A 1 117 ? -38.872 5.382 33.493 1.00 48.53 117 PRO A C 1
ATOM 949 O O . PRO A 1 117 ? -40.039 5.070 33.676 1.00 48.53 117 PRO A O 1
ATOM 952 N N . GLN A 1 118 ? -37.901 4.475 33.395 1.00 43.94 118 GLN A N 1
ATOM 953 C CA . GLN A 1 118 ? -38.015 3.073 33.822 1.00 43.94 118 GLN A CA 1
ATOM 954 C C . GLN A 1 118 ? -38.646 2.096 32.822 1.00 43.94 118 GLN A C 1
ATOM 956 O O . GLN A 1 118 ? -39.766 1.628 32.973 1.00 43.94 118 GLN A O 1
ATOM 961 N N . VAL A 1 119 ? -37.821 1.639 31.883 1.00 43.19 119 VAL A N 1
ATOM 962 C CA . VAL A 1 119 ? -37.665 0.191 31.721 1.00 43.19 119 VAL A CA 1
ATOM 963 C C . VAL A 1 119 ? -36.174 -0.078 31.851 1.00 43.19 119 VAL A C 1
ATOM 965 O O . VAL A 1 119 ? -35.434 -0.128 30.874 1.00 43.19 119 VAL A O 1
ATOM 968 N N . SER A 1 120 ? -35.708 -0.194 33.095 1.00 43.28 120 SER A N 1
ATOM 969 C CA . SER A 1 120 ? -34.599 -1.100 33.359 1.00 43.28 120 SER A CA 1
ATOM 970 C C . SER A 1 120 ? -35.074 -2.449 32.841 1.00 43.28 120 SER A C 1
ATOM 972 O O . SER A 1 120 ? -35.915 -3.079 33.478 1.00 43.28 120 SER A O 1
ATOM 974 N N . VAL A 1 121 ? -34.628 -2.862 31.656 1.00 46.50 121 VAL A N 1
ATOM 975 C CA . VAL A 1 121 ? -34.664 -4.283 31.327 1.00 46.50 121 VAL A CA 1
ATOM 976 C C . VAL A 1 121 ? -33.787 -4.897 32.408 1.00 46.50 121 VAL A C 1
ATOM 978 O O . VAL A 1 121 ? -32.599 -4.562 32.447 1.00 46.50 121 VAL A O 1
ATOM 981 N N . PRO A 1 122 ? -34.328 -5.685 33.352 1.00 43.25 122 PRO A N 1
ATOM 982 C CA . PRO A 1 122 ? -33.451 -6.442 34.205 1.00 43.25 122 PRO A CA 1
ATOM 983 C C . PRO A 1 122 ? -32.760 -7.395 33.235 1.00 43.25 122 PRO A C 1
ATOM 985 O O . PRO A 1 122 ? -33.379 -8.317 32.701 1.00 43.25 122 PRO A O 1
ATOM 988 N N . ILE A 1 123 ? -31.491 -7.127 32.931 1.00 51.09 123 ILE A N 1
ATOM 989 C CA . ILE A 1 123 ? -30.611 -8.156 32.402 1.00 51.09 123 ILE A CA 1
ATOM 990 C C . ILE A 1 123 ? -30.457 -9.106 33.587 1.00 51.09 123 ILE A C 1
ATOM 992 O O . ILE A 1 123 ? -29.542 -8.990 34.391 1.00 51.09 123 ILE A O 1
ATOM 996 N N . MET A 1 124 ? -31.456 -9.971 33.774 1.00 45.47 124 MET A N 1
ATOM 997 C CA . MET A 1 124 ? -31.318 -11.147 34.607 1.00 45.47 124 MET A CA 1
ATOM 998 C C . MET A 1 124 ? -30.330 -12.016 33.843 1.00 45.47 124 MET A C 1
ATOM 1000 O O . MET A 1 124 ? -30.686 -12.659 32.856 1.00 45.47 124 MET A O 1
ATOM 1004 N N . VAL A 1 125 ? -29.073 -11.944 34.272 1.00 50.94 125 VAL A N 1
ATOM 1005 C CA . VAL A 1 125 ? -27.925 -12.704 33.761 1.00 50.94 125 VAL A CA 1
ATOM 1006 C C . VAL A 1 125 ? -28.102 -14.222 33.985 1.00 50.94 125 VAL A C 1
ATOM 1008 O O . VAL A 1 125 ? -27.297 -15.007 33.508 1.00 50.94 125 VAL A O 1
ATOM 1011 N N . ASP A 1 126 ? -29.205 -14.657 34.600 1.00 48.75 126 ASP A N 1
ATOM 1012 C CA . ASP A 1 126 ? -29.471 -16.056 34.958 1.00 48.75 126 ASP A CA 1
ATOM 1013 C C . ASP A 1 126 ? -30.339 -16.839 33.961 1.00 48.75 126 ASP A C 1
ATOM 1015 O O . ASP A 1 126 ? -30.858 -17.905 34.295 1.00 48.75 126 ASP A O 1
ATOM 1019 N N . ARG A 1 127 ? -30.541 -16.365 32.725 1.00 60.44 127 ARG A N 1
ATOM 1020 C CA . ARG A 1 127 ? -31.172 -17.230 31.713 1.00 60.44 127 ARG A CA 1
ATOM 1021 C C . ARG A 1 127 ? -30.106 -18.016 30.970 1.00 60.44 127 ARG A C 1
ATOM 1023 O O . ARG A 1 127 ? -29.434 -17.484 30.090 1.00 60.44 127 ARG A O 1
ATOM 1030 N N . GLU A 1 128 ? -29.992 -19.285 31.355 1.00 71.06 128 GLU A N 1
ATOM 1031 C CA . GLU A 1 128 ? -29.204 -20.313 30.681 1.00 71.06 128 GLU A CA 1
ATOM 1032 C C . GLU A 1 128 ? -29.353 -20.204 29.156 1.00 71.06 128 GLU A C 1
ATOM 1034 O O . GLU A 1 128 ? -30.447 -19.956 28.630 1.00 71.06 128 GLU A O 1
ATOM 1039 N N . LEU A 1 129 ? -28.230 -20.350 28.444 1.00 74.50 129 LEU A N 1
ATOM 1040 C CA . LEU A 1 129 ? -28.201 -20.313 26.986 1.00 74.50 129 LEU A CA 1
ATOM 1041 C C . LEU A 1 129 ? -29.253 -21.299 26.440 1.00 74.50 129 LEU A C 1
ATOM 1043 O O . LEU A 1 129 ? -29.303 -22.439 26.906 1.00 74.50 129 LEU A O 1
ATOM 1047 N N . PRO A 1 130 ? -30.088 -20.913 25.461 1.00 78.06 130 PRO A N 1
ATOM 1048 C CA . PRO A 1 130 ? -31.085 -21.821 24.916 1.00 78.06 130 PRO A CA 1
ATOM 1049 C C . PRO A 1 130 ? -30.434 -23.089 24.358 1.00 78.06 130 PRO A C 1
ATOM 1051 O O . PRO A 1 130 ? -29.477 -23.018 23.584 1.00 78.06 130 PRO A O 1
ATOM 1054 N N . GLU A 1 131 ? -30.992 -24.248 24.712 1.00 83.88 131 GLU A N 1
ATOM 1055 C CA . GLU A 1 131 ? -30.569 -25.534 24.161 1.00 83.88 131 GLU A CA 1
ATOM 1056 C C . GLU A 1 131 ? -30.631 -25.531 22.623 1.00 83.88 131 GLU A C 1
ATOM 1058 O O . GLU A 1 131 ? -31.450 -24.838 21.999 1.00 83.88 131 GLU A O 1
ATOM 1063 N N . LYS A 1 132 ? -29.767 -26.330 21.982 1.00 74.94 132 LYS A N 1
ATOM 1064 C CA . LYS A 1 132 ? -29.685 -26.419 20.518 1.00 74.94 132 LYS A CA 1
ATOM 1065 C C . LYS A 1 132 ? -31.067 -26.726 19.925 1.00 74.94 132 LYS A C 1
ATOM 1067 O O . LYS A 1 132 ? -31.645 -27.777 20.175 1.00 74.94 132 LYS A O 1
ATOM 1072 N N . GLY A 1 133 ? -31.578 -25.810 19.101 1.00 78.94 133 GLY A N 1
ATOM 1073 C CA . GLY A 1 133 ? -32.885 -25.939 18.445 1.00 78.94 133 GLY A CA 1
ATOM 1074 C C . GLY A 1 133 ? -34.080 -25.371 19.227 1.00 78.94 133 GLY A C 1
ATOM 1075 O O . GLY A 1 133 ? -35.191 -25.389 18.705 1.00 78.94 133 GLY A O 1
ATOM 1076 N N . LYS A 1 134 ? -33.878 -24.814 20.430 1.00 84.75 134 LYS A N 1
ATOM 1077 C CA . LYS A 1 134 ? -34.935 -24.228 21.283 1.00 84.75 134 LYS A CA 1
ATOM 1078 C C . LYS A 1 134 ? -34.938 -22.698 21.339 1.00 84.75 134 LYS A C 1
ATOM 1080 O O . LYS A 1 134 ? -35.640 -22.107 22.157 1.00 84.75 134 LYS A O 1
ATOM 1085 N N . LEU A 1 135 ? -34.211 -22.043 20.432 1.00 82.44 135 LEU A N 1
ATOM 1086 C CA . LEU A 1 135 ? -34.082 -20.584 20.401 1.00 82.44 135 LEU A CA 1
ATOM 1087 C C . LEU A 1 135 ? -35.440 -19.872 20.357 1.00 82.44 135 LEU A C 1
ATOM 1089 O O . LEU A 1 135 ? -35.670 -18.956 21.137 1.00 82.44 135 LEU A O 1
ATOM 1093 N N . LEU A 1 136 ? -36.354 -20.304 19.484 1.00 81.19 136 LEU A N 1
ATOM 1094 C CA . LEU A 1 136 ? -37.663 -19.662 19.350 1.00 81.19 136 LEU A CA 1
ATOM 1095 C C . LEU A 1 136 ? -38.477 -19.735 20.651 1.00 81.19 136 LEU A C 1
ATOM 1097 O O . LEU A 1 136 ? -39.040 -18.731 21.073 1.00 81.19 136 LEU A O 1
ATOM 1101 N N . GLU A 1 137 ? -38.491 -20.892 21.319 1.00 83.00 137 GLU A N 1
ATOM 1102 C CA . GLU A 1 137 ? -39.184 -21.079 22.601 1.00 83.00 137 GLU A CA 1
ATOM 1103 C C . GLU A 1 137 ? -38.597 -20.164 23.687 1.00 83.00 137 GLU A C 1
ATOM 1105 O O . GLU A 1 137 ? -39.335 -19.521 24.436 1.00 83.00 137 GLU A O 1
ATOM 1110 N N . ALA A 1 138 ? -37.267 -20.049 23.734 1.00 85.06 138 ALA A N 1
ATOM 1111 C CA . ALA A 1 138 ? -36.579 -19.165 24.666 1.00 85.06 138 ALA A CA 1
ATOM 1112 C C . ALA A 1 138 ? -36.867 -17.683 24.386 1.00 85.06 138 ALA A C 1
ATOM 1114 O O . ALA A 1 138 ? -37.159 -16.934 25.317 1.00 85.06 138 ALA A O 1
ATOM 1115 N N . VAL A 1 139 ? -36.865 -17.264 23.117 1.00 78.94 139 VAL A N 1
ATOM 1116 C CA . VAL A 1 139 ? -37.219 -15.894 22.707 1.00 78.94 139 VAL A CA 1
ATOM 1117 C C . VAL A 1 139 ? -38.669 -15.577 23.071 1.00 78.94 139 VAL A C 1
ATOM 1119 O O . VAL A 1 139 ? -38.949 -14.491 23.582 1.00 78.94 139 VAL A O 1
ATOM 1122 N N . MET A 1 140 ? -39.582 -16.537 22.887 1.00 79.00 140 MET A N 1
ATOM 1123 C CA . MET A 1 140 ? -40.978 -16.380 23.289 1.00 79.00 140 MET A CA 1
ATOM 1124 C C . MET A 1 140 ? -41.137 -16.236 24.808 1.00 79.00 140 MET A C 1
ATOM 1126 O O . MET A 1 140 ? -41.887 -15.373 25.256 1.00 79.00 140 MET A O 1
ATOM 1130 N N . LYS A 1 141 ? -40.400 -17.019 25.609 1.00 80.00 141 LYS A N 1
ATOM 1131 C CA . LYS A 1 141 ? -40.386 -16.902 27.082 1.00 80.00 141 LYS A CA 1
ATOM 1132 C C . LYS A 1 141 ? -39.651 -15.658 27.594 1.00 80.00 141 LYS A C 1
ATOM 1134 O O . LYS A 1 141 ? -39.883 -15.241 28.730 1.00 80.00 141 LYS A O 1
ATOM 1139 N N . ALA A 1 142 ? -38.719 -15.101 26.821 1.00 78.50 142 ALA A N 1
ATOM 1140 C CA . ALA A 1 142 ? -37.939 -13.929 27.212 1.00 78.50 142 ALA A CA 1
ATOM 1141 C C . ALA A 1 142 ? -38.778 -12.644 27.207 1.00 78.50 142 ALA A C 1
ATOM 1143 O O . ALA A 1 142 ? -38.564 -11.813 28.080 1.00 78.50 142 ALA A O 1
ATOM 1144 N N . GLY A 1 143 ? -39.761 -12.512 26.305 1.00 76.00 143 GLY A N 1
ATOM 1145 C CA . GLY A 1 143 ? -40.747 -11.422 26.297 1.00 76.00 143 GLY A CA 1
ATOM 1146 C C . GLY A 1 143 ? -40.373 -10.233 25.393 1.00 76.00 143 GLY A C 1
ATOM 1147 O O . GLY A 1 143 ? -40.771 -10.239 24.227 1.00 76.00 143 GLY A O 1
ATOM 1148 N N . PRO A 1 144 ? -39.625 -9.212 25.866 1.00 82.81 144 PRO A N 1
ATOM 1149 C CA . PRO A 1 144 ? -39.404 -7.950 25.142 1.00 82.81 144 PRO A CA 1
ATOM 1150 C C . PRO A 1 144 ? -38.849 -8.098 23.716 1.00 82.81 144 PRO A C 1
ATOM 1152 O O . PRO A 1 144 ? -39.195 -7.319 22.824 1.00 82.81 144 PRO A O 1
ATOM 1155 N N . LEU A 1 145 ? -38.026 -9.126 23.472 1.00 77.44 145 LEU A N 1
ATOM 1156 C CA . LEU A 1 145 ? -37.495 -9.421 22.140 1.00 77.44 145 LEU A CA 1
ATOM 1157 C C . LEU A 1 145 ? -38.588 -9.920 21.184 1.00 77.44 145 LEU A C 1
ATOM 1159 O O . LEU A 1 145 ? -38.666 -9.451 20.051 1.00 77.44 145 LEU A O 1
ATOM 1163 N N . LEU A 1 146 ? -39.465 -10.822 21.642 1.00 77.81 146 LEU A N 1
ATOM 1164 C CA . LEU A 1 146 ? -40.589 -11.303 20.837 1.00 77.81 146 LEU A CA 1
ATOM 1165 C C . LEU A 1 146 ? -41.538 -10.151 20.498 1.00 77.81 146 LEU A C 1
ATOM 1167 O O . LEU A 1 146 ? -41.977 -10.036 19.360 1.00 77.81 146 LEU A O 1
ATOM 1171 N N . GLN A 1 147 ? -41.820 -9.277 21.465 1.00 74.44 147 GLN A N 1
ATOM 1172 C CA . GLN A 1 147 ? -42.690 -8.124 21.243 1.00 74.44 147 GLN A CA 1
ATOM 1173 C C . GLN A 1 147 ? -42.119 -7.177 20.180 1.00 74.44 147 GLN A C 1
ATOM 1175 O O . GLN A 1 147 ? -42.848 -6.739 19.292 1.00 74.44 147 GLN A O 1
ATOM 1180 N N . THR A 1 148 ? -40.809 -6.924 20.223 1.00 73.94 148 THR A N 1
ATOM 1181 C CA . THR A 1 148 ? -40.109 -6.140 19.195 1.00 73.94 148 THR A CA 1
ATOM 1182 C C . THR A 1 148 ? -40.201 -6.804 17.820 1.00 73.94 148 THR A C 1
ATOM 1184 O O . THR A 1 148 ? -40.500 -6.132 16.838 1.00 73.94 148 THR A O 1
ATOM 1187 N N . LEU A 1 149 ? -40.008 -8.125 17.740 1.00 71.06 149 LEU A N 1
ATOM 1188 C CA . LEU A 1 149 ? -40.107 -8.869 16.480 1.00 71.06 149 LEU A CA 1
ATOM 1189 C C . LEU A 1 149 ? -41.533 -8.875 15.911 1.00 71.06 149 LEU A C 1
ATOM 1191 O O . LEU A 1 149 ? -41.701 -8.748 14.703 1.00 71.06 149 LEU A O 1
ATOM 1195 N N . LEU A 1 150 ? -42.557 -8.972 16.763 1.00 74.69 150 LEU A N 1
ATOM 1196 C CA . LEU A 1 150 ? -43.961 -8.892 16.347 1.00 74.69 150 LEU A CA 1
ATOM 1197 C C . LEU A 1 150 ? -44.323 -7.503 15.801 1.00 74.69 150 LEU A C 1
ATOM 1199 O O . LEU A 1 150 ? -45.085 -7.409 14.841 1.00 74.69 150 LEU A O 1
ATOM 1203 N N . LEU A 1 151 ? -43.773 -6.435 16.388 1.00 80.56 151 LEU A N 1
ATOM 1204 C CA . LEU A 1 151 ? -43.988 -5.060 15.926 1.00 80.56 151 LEU A CA 1
ATOM 1205 C C . LEU A 1 151 ? -43.209 -4.741 14.640 1.00 80.56 151 LEU A C 1
ATOM 1207 O O . LEU A 1 151 ? -43.675 -3.954 13.820 1.00 80.56 151 LEU A O 1
ATOM 1211 N N . ALA A 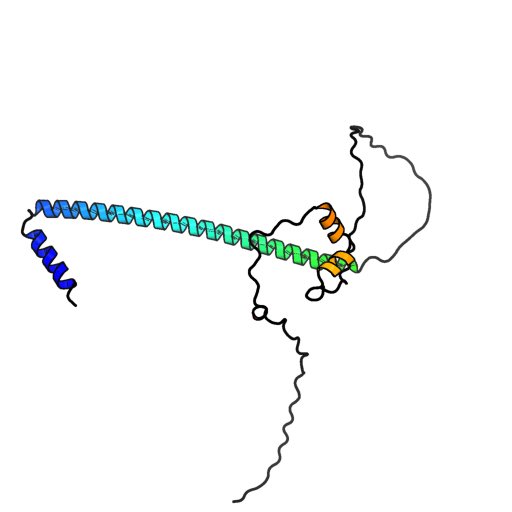1 152 ? -42.038 -5.355 14.456 1.00 76.75 152 ALA A N 1
ATOM 1212 C CA . ALA A 1 152 ? -41.148 -5.105 13.323 1.00 76.75 152 ALA A CA 1
ATOM 1213 C C . ALA A 1 152 ? -41.678 -5.626 11.970 1.00 76.75 152 ALA A C 1
ATOM 1215 O O . ALA A 1 152 ? -41.129 -5.267 10.929 1.00 76.75 152 ALA A O 1
ATOM 1216 N N . GLY A 1 153 ? -42.745 -6.435 11.958 1.00 72.62 153 GLY A N 1
ATOM 1217 C CA . GLY A 1 153 ? -43.297 -7.026 10.736 1.00 72.62 153 GLY A CA 1
ATOM 1218 C C . GLY A 1 153 ? -42.543 -8.287 10.277 1.00 72.62 153 GLY A C 1
ATOM 1219 O O . GLY A 1 153 ? -41.786 -8.875 11.051 1.00 72.62 153 GLY A O 1
ATOM 1220 N N . PRO A 1 154 ? -42.775 -8.776 9.041 1.00 73.38 154 PRO A N 1
ATOM 1221 C CA . PRO A 1 154 ? -42.140 -9.997 8.552 1.00 73.38 154 PRO A CA 1
ATOM 1222 C C . PRO A 1 154 ? -40.612 -9.865 8.535 1.00 73.38 154 PRO A C 1
ATOM 1224 O O . PRO A 1 154 ? -40.068 -8.866 8.065 1.00 73.38 154 PRO A O 1
ATOM 1227 N N . LEU A 1 155 ? -39.929 -10.902 9.033 1.00 72.69 155 LEU A N 1
ATOM 1228 C CA . LEU A 1 155 ? -38.469 -10.947 9.096 1.00 72.69 155 LEU A CA 1
ATOM 1229 C C . LEU A 1 155 ? -37.853 -10.711 7.709 1.00 72.69 155 LEU A C 1
ATOM 1231 O O . LEU A 1 155 ? -38.342 -11.267 6.717 1.00 72.69 155 LEU A O 1
ATOM 1235 N N . PRO A 1 156 ? -36.759 -9.936 7.622 1.00 74.25 156 PRO A N 1
ATOM 1236 C CA . PRO A 1 156 ? -36.078 -9.734 6.357 1.00 74.25 156 PRO A CA 1
ATOM 1237 C C . PRO A 1 156 ? -35.561 -11.077 5.834 1.00 74.25 156 PRO A C 1
ATOM 1239 O O . PRO A 1 156 ? -34.956 -11.861 6.567 1.00 74.25 156 PRO A O 1
ATOM 1242 N N . GLN A 1 157 ? -35.770 -11.343 4.547 1.00 79.44 157 GLN A N 1
ATOM 1243 C CA . GLN A 1 157 ? -35.202 -12.526 3.907 1.00 79.44 157 GLN A CA 1
ATOM 1244 C C . GLN A 1 157 ? -33.691 -12.336 3.748 1.00 79.44 157 GLN A C 1
ATOM 1246 O O . GLN A 1 157 ? -33.237 -11.468 3.000 1.00 79.44 157 GLN A O 1
ATOM 1251 N N . TRP A 1 158 ? -32.901 -13.145 4.454 1.00 74.81 158 TRP A N 1
ATOM 1252 C CA . TRP A 1 158 ? -31.446 -13.143 4.331 1.00 74.81 158 TRP A CA 1
ATOM 1253 C C . TRP A 1 158 ? -31.034 -13.631 2.943 1.00 74.81 158 TRP A C 1
ATOM 1255 O O . TRP A 1 158 ? -31.156 -14.807 2.616 1.00 74.81 158 TRP A O 1
ATOM 1265 N N . ARG A 1 159 ? -30.547 -12.704 2.114 1.00 78.25 159 ARG A N 1
ATOM 1266 C CA . ARG A 1 159 ? -30.142 -12.974 0.724 1.00 78.25 159 ARG A CA 1
ATOM 1267 C C . ARG A 1 159 ? -28.813 -13.732 0.622 1.00 78.25 159 ARG A C 1
ATOM 1269 O O . ARG A 1 159 ? -28.574 -14.375 -0.391 1.00 78.25 159 ARG A O 1
ATOM 1276 N N . HIS A 1 160 ? -27.989 -13.684 1.670 1.00 76.06 160 HIS A N 1
ATOM 1277 C CA . HIS A 1 160 ? -26.709 -14.392 1.767 1.00 76.06 160 HIS A CA 1
ATOM 1278 C C . HIS A 1 160 ? -26.587 -15.039 3.152 1.00 76.06 160 HIS A C 1
ATOM 1280 O O . HIS A 1 160 ? -25.864 -14.519 4.006 1.00 76.06 160 HIS A O 1
ATOM 1286 N N . PRO A 1 161 ? -27.344 -16.113 3.439 1.00 80.12 161 PRO A N 1
ATOM 1287 C CA . PRO A 1 161 ? -27.168 -16.806 4.700 1.00 80.12 161 PRO A CA 1
ATOM 1288 C C . PRO A 1 161 ? -25.733 -17.346 4.782 1.00 80.12 161 PRO A C 1
ATOM 1290 O O . PRO A 1 161 ? -25.194 -17.794 3.764 1.00 80.12 161 PRO A O 1
ATOM 1293 N N . PRO A 1 162 ? -25.099 -17.294 5.965 1.00 73.38 162 PRO A N 1
ATOM 1294 C CA . PRO A 1 162 ? -23.793 -17.897 6.149 1.00 73.38 162 PRO A CA 1
ATOM 1295 C C . PRO A 1 162 ? -23.867 -19.384 5.767 1.00 73.38 162 PRO A C 1
ATOM 1297 O O . PRO A 1 162 ? -24.868 -20.042 6.078 1.00 73.38 162 PRO A O 1
ATOM 1300 N N . PRO A 1 163 ? -22.848 -19.915 5.069 1.00 78.31 163 PRO A N 1
ATOM 1301 C CA . PRO A 1 163 ? -22.819 -21.320 4.691 1.00 78.31 163 PRO A CA 1
ATOM 1302 C C . PRO A 1 163 ? -22.926 -22.207 5.944 1.00 78.31 163 PRO A C 1
ATOM 1304 O O . PRO A 1 163 ? -22.405 -21.824 6.997 1.00 78.31 163 PRO A O 1
ATOM 1307 N N . PRO A 1 164 ? -23.596 -23.374 5.864 1.00 69.12 164 PRO A N 1
ATOM 1308 C CA . PRO A 1 164 ? -23.705 -24.291 6.992 1.00 69.12 164 PRO A CA 1
ATOM 1309 C C . PRO A 1 164 ? -22.311 -24.635 7.521 1.00 69.12 164 PRO A C 1
ATOM 1311 O O . PRO A 1 164 ? -21.486 -25.191 6.799 1.00 69.12 164 PRO A O 1
ATOM 1314 N N . LEU A 1 165 ? -22.034 -24.268 8.771 1.00 59.00 165 LEU A N 1
ATOM 1315 C CA . LEU A 1 165 ? -20.789 -24.646 9.425 1.00 59.00 165 LEU A CA 1
ATOM 1316 C C . LEU A 1 165 ? -20.873 -26.139 9.753 1.00 59.00 165 LEU A C 1
ATOM 1318 O O . LEU A 1 165 ? -21.707 -26.552 10.562 1.00 59.00 165 LEU A O 1
ATOM 1322 N N . GLU A 1 166 ? -20.017 -26.945 9.127 1.00 68.00 166 GLU A N 1
ATOM 1323 C CA . GLU A 1 166 ? -19.767 -28.321 9.557 1.00 68.00 166 GLU A CA 1
ATOM 1324 C C . GLU A 1 166 ? -19.356 -28.271 11.036 1.00 68.00 166 GLU A C 1
ATOM 1326 O O . GLU A 1 166 ? -18.329 -27.687 11.389 1.00 68.00 166 GLU A O 1
ATOM 1331 N N . ILE A 1 167 ? -20.189 -28.842 11.913 1.00 57.66 167 ILE A N 1
ATOM 1332 C CA . ILE A 1 167 ? -20.129 -28.725 13.388 1.00 57.66 167 ILE A CA 1
ATOM 1333 C C . ILE A 1 167 ? -18.741 -29.098 13.954 1.00 57.66 167 ILE A C 1
ATOM 1335 O O . ILE A 1 167 ? -18.378 -28.685 15.051 1.00 57.66 167 ILE A O 1
ATOM 1339 N N . TYR A 1 168 ? -17.937 -29.822 13.178 1.00 59.28 168 TYR A N 1
ATOM 1340 C CA . TYR A 1 168 ? -16.584 -30.267 13.496 1.00 59.28 168 TYR A CA 1
ATOM 1341 C C . TYR A 1 168 ? -15.494 -29.177 13.450 1.00 59.28 168 TYR A C 1
ATOM 1343 O O . TYR A 1 168 ? -14.376 -29.450 13.874 1.00 59.28 168 TYR A O 1
ATOM 1351 N N . GLN A 1 169 ? -15.773 -27.965 12.949 1.00 58.59 169 GLN A N 1
ATOM 1352 C CA . GLN A 1 169 ? -14.791 -26.861 12.920 1.00 58.59 169 GLN A CA 1
ATOM 1353 C C . GLN A 1 169 ? -14.852 -25.921 14.127 1.00 58.59 169 GLN A C 1
ATOM 1355 O O . GLN A 1 169 ? -13.986 -25.058 14.263 1.00 58.59 169 GLN A O 1
ATOM 1360 N N . ILE A 1 170 ? -15.837 -26.074 15.014 1.00 60.50 170 ILE A N 1
ATOM 1361 C CA . ILE A 1 170 ? -15.837 -25.342 16.281 1.00 60.50 170 ILE A CA 1
ATOM 1362 C C . ILE A 1 170 ? -14.974 -26.159 17.248 1.00 60.50 170 ILE A C 1
ATOM 1364 O O . ILE A 1 170 ? -15.391 -27.260 17.623 1.00 60.50 170 ILE A O 1
ATOM 1368 N N . PRO A 1 171 ? -13.770 -25.689 17.627 1.00 65.31 171 PRO A N 1
ATOM 1369 C CA . PRO A 1 171 ? -12.955 -26.406 18.595 1.00 65.31 171 PRO A CA 1
ATOM 1370 C C . PRO A 1 171 ? -13.768 -26.582 19.885 1.00 65.31 171 PRO A C 1
AT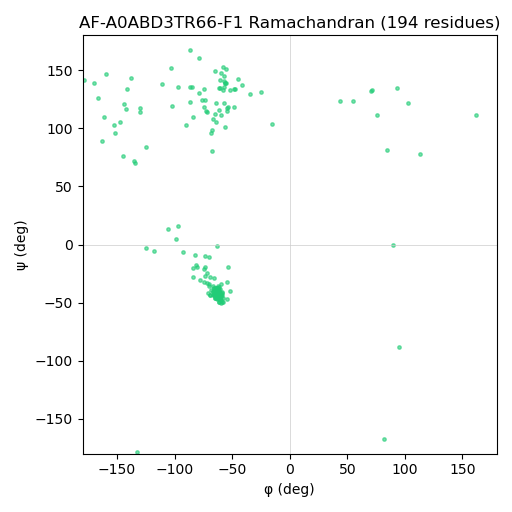OM 1372 O O . PRO A 1 171 ? -14.441 -25.636 20.311 1.00 65.31 171 PRO A O 1
ATOM 1375 N N . PRO A 1 172 ? -13.759 -27.780 20.498 1.00 67.19 172 PRO A N 1
ATOM 1376 C CA . PRO A 1 172 ? -14.470 -27.990 21.748 1.00 67.19 172 PRO A CA 1
ATOM 1377 C C . PRO A 1 172 ? -13.960 -26.984 22.790 1.00 67.19 172 PRO A C 1
ATOM 1379 O O . PRO A 1 172 ? -12.755 -26.705 22.821 1.00 67.19 172 PRO A O 1
ATOM 1382 N N . PRO A 1 173 ? -14.843 -26.422 23.637 1.00 62.88 173 PRO A N 1
ATOM 1383 C CA . PRO A 1 173 ? -14.400 -25.560 24.721 1.00 62.88 173 PRO A CA 1
ATOM 1384 C C . PRO A 1 173 ? -13.388 -26.332 25.582 1.00 62.88 173 PRO A C 1
ATOM 1386 O O . PRO A 1 173 ? -13.573 -27.534 25.802 1.00 62.88 173 PRO A O 1
ATOM 1389 N N . 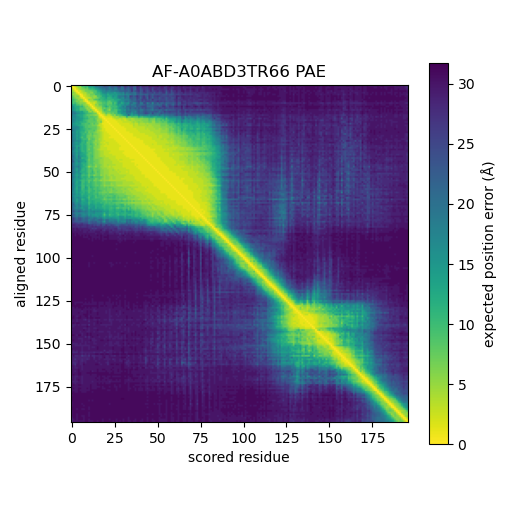PRO A 1 174 ? -12.299 -25.686 26.035 1.00 59.06 174 PRO A N 1
ATOM 1390 C CA . PRO A 1 174 ? -11.247 -26.363 26.776 1.00 59.06 174 PRO A CA 1
ATOM 1391 C C . PRO A 1 174 ? -11.835 -27.046 28.013 1.00 59.06 174 PRO A C 1
ATOM 1393 O O . PRO A 1 174 ? -12.460 -26.409 28.861 1.00 59.06 174 PRO A O 1
ATOM 1396 N N . VAL A 1 175 ? -11.638 -28.362 28.097 1.00 59.78 175 VAL A N 1
ATOM 1397 C CA . VAL A 1 175 ? -11.985 -29.155 29.275 1.00 59.78 175 VAL A CA 1
ATOM 1398 C C . VAL A 1 175 ? -11.095 -28.670 30.415 1.00 59.78 175 VAL A C 1
ATOM 1400 O O . VAL A 1 175 ? -9.878 -28.849 30.378 1.00 59.78 175 VAL A O 1
ATOM 1403 N N . VAL A 1 176 ? -11.694 -28.032 31.419 1.00 52.47 176 VAL A N 1
ATOM 1404 C CA . VAL A 1 176 ? -11.012 -27.696 32.671 1.00 52.47 176 VAL A CA 1
ATOM 1405 C C . VAL A 1 176 ? -10.731 -29.013 33.392 1.00 52.47 176 VAL A C 1
ATOM 1407 O O . VAL A 1 176 ? -11.607 -29.577 34.043 1.00 52.47 176 VAL A O 1
ATOM 1410 N N . ILE A 1 177 ? -9.522 -29.544 33.224 1.00 50.12 177 ILE A N 1
ATOM 1411 C CA . ILE A 1 177 ? -9.031 -30.673 34.016 1.00 50.12 177 ILE A CA 1
ATOM 1412 C C . ILE A 1 177 ? -8.695 -30.109 35.405 1.00 50.12 177 ILE A C 1
ATOM 1414 O O . ILE A 1 177 ? -7.842 -29.222 35.488 1.00 50.12 177 ILE A O 1
ATOM 1418 N N . PRO A 1 178 ? -9.338 -30.561 36.497 1.00 43.22 178 PRO A N 1
ATOM 1419 C CA . PRO A 1 178 ? -8.942 -30.140 37.833 1.00 43.22 178 PRO A CA 1
ATOM 1420 C C . PRO A 1 178 ? -7.522 -30.643 38.122 1.00 43.22 178 PRO A C 1
ATOM 1422 O O . PRO A 1 178 ? -7.239 -31.839 38.049 1.00 43.22 178 PRO A O 1
ATOM 1425 N N . SER A 1 179 ? -6.630 -29.698 38.414 1.00 48.56 179 SER A N 1
ATOM 1426 C CA . SER A 1 179 ? -5.214 -29.894 38.719 1.00 48.56 179 SER A CA 1
ATOM 1427 C C . SER A 1 179 ? -4.999 -30.995 39.760 1.00 48.56 179 SER A C 1
ATOM 1429 O O . SER A 1 179 ? -5.418 -30.851 40.909 1.00 48.56 179 SER A O 1
ATOM 1431 N N . GLN A 1 180 ? -4.298 -32.070 39.395 1.00 47.47 180 GLN A N 1
ATOM 1432 C CA . GLN A 1 180 ? -3.751 -32.993 40.387 1.00 47.47 180 GLN A CA 1
ATOM 1433 C C . GLN A 1 180 ? -2.374 -32.499 40.849 1.00 47.47 180 GLN A C 1
ATOM 1435 O O . GLN A 1 180 ? -1.472 -32.259 40.048 1.00 47.47 180 GLN A O 1
ATOM 1440 N N . LEU A 1 181 ? -2.276 -32.303 42.165 1.00 37.50 181 LEU A N 1
ATOM 1441 C CA . LEU A 1 181 ? -1.095 -31.924 42.942 1.00 37.50 181 LEU A CA 1
ATOM 1442 C C . LEU A 1 181 ? 0.075 -32.921 42.776 1.00 37.50 181 LEU A C 1
ATOM 1444 O O . LEU A 1 181 ? -0.166 -34.109 42.556 1.00 37.50 181 LEU A O 1
ATOM 1448 N N . PRO A 1 182 ? 1.335 -32.470 42.940 1.00 45.91 182 PRO A N 1
ATOM 1449 C CA . PRO A 1 182 ? 2.520 -33.314 42.805 1.00 45.91 182 PRO A CA 1
ATOM 1450 C C . PRO A 1 182 ? 2.662 -34.259 44.007 1.00 45.91 182 PRO A C 1
ATOM 1452 O O . PRO A 1 182 ? 2.716 -33.816 45.154 1.00 45.91 182 PRO A O 1
ATOM 1455 N N . LEU A 1 183 ? 2.737 -35.566 43.743 1.00 36.44 183 LEU A N 1
ATOM 1456 C CA . LEU A 1 183 ? 3.010 -36.582 44.759 1.00 36.44 183 LEU A CA 1
ATOM 1457 C C . LEU A 1 183 ? 4.519 -36.771 44.959 1.00 36.44 183 LEU A C 1
ATOM 1459 O O . LEU A 1 183 ? 5.310 -36.808 44.019 1.00 36.44 183 LEU A O 1
ATOM 1463 N N . SER A 1 184 ? 4.855 -36.843 46.241 1.00 38.88 184 SER A N 1
ATOM 1464 C CA . SER A 1 184 ? 6.163 -36.805 46.878 1.00 38.88 184 SER A CA 1
ATOM 1465 C C . SER A 1 184 ? 7.129 -37.915 46.463 1.00 38.88 184 SER A C 1
ATOM 1467 O O . SER A 1 184 ? 6.756 -39.066 46.259 1.00 38.88 184 SER A O 1
ATOM 1469 N N . VAL A 1 185 ? 8.402 -37.524 46.476 1.00 39.38 185 VAL A N 1
ATOM 1470 C CA . VAL A 1 185 ? 9.601 -38.331 46.716 1.00 39.38 185 VAL A CA 1
ATOM 1471 C C . VAL A 1 185 ? 9.345 -39.450 47.734 1.00 39.38 185 VAL A C 1
ATOM 1473 O O . VAL A 1 185 ? 8.901 -39.167 48.844 1.00 39.38 185 VAL A O 1
ATOM 1476 N N . HIS A 1 186 ? 9.715 -40.683 47.382 1.00 35.66 186 HIS A N 1
ATOM 1477 C CA . HIS A 1 186 ? 10.217 -41.683 48.324 1.00 35.66 186 HIS A CA 1
ATOM 1478 C C . HIS A 1 186 ? 11.251 -42.561 47.605 1.00 35.66 186 HIS A C 1
ATOM 1480 O O . HIS A 1 186 ? 10.924 -43.373 46.743 1.00 35.66 186 HIS A O 1
ATOM 1486 N N . GLN A 1 187 ? 12.522 -42.318 47.931 1.00 43.31 187 GLN A N 1
ATOM 1487 C CA . GLN A 1 187 ? 13.600 -43.283 47.760 1.00 43.31 187 GLN A CA 1
ATOM 1488 C C . GLN A 1 187 ? 13.455 -44.306 48.882 1.00 43.31 187 GLN A C 1
ATOM 1490 O O . GLN A 1 187 ? 13.494 -43.905 50.040 1.00 43.31 187 GLN A O 1
ATOM 1495 N N . ASP A 1 188 ? 13.356 -45.586 48.542 1.00 35.12 188 ASP A N 1
ATOM 1496 C CA . ASP A 1 188 ? 13.747 -46.657 49.450 1.00 35.12 188 ASP A CA 1
ATOM 1497 C C . ASP A 1 188 ? 14.672 -47.619 48.706 1.00 35.12 188 ASP A C 1
ATOM 1499 O O . ASP A 1 188 ? 14.345 -48.221 47.684 1.00 35.12 188 ASP A O 1
ATOM 1503 N N . SER A 1 189 ? 15.885 -47.680 49.233 1.00 44.66 189 SER A N 1
ATOM 1504 C CA . SER A 1 189 ? 16.945 -48.628 48.939 1.00 44.66 189 SER A CA 1
ATOM 1505 C C . SER A 1 189 ? 16.648 -49.987 49.571 1.00 44.66 189 SER A C 1
ATOM 1507 O O . SER A 1 189 ? 16.421 -50.031 50.778 1.00 44.66 189 SER A O 1
ATOM 1509 N N . LEU A 1 190 ? 16.807 -51.090 48.832 1.00 42.12 190 LEU A N 1
ATOM 1510 C CA . LEU A 1 190 ? 17.364 -52.324 49.399 1.00 42.12 190 LEU A CA 1
ATOM 1511 C C . LEU A 1 190 ? 17.871 -53.271 48.293 1.00 42.12 190 LEU A C 1
ATOM 1513 O O . LEU A 1 190 ? 17.104 -53.839 47.524 1.00 42.12 190 LEU A O 1
ATOM 1517 N N . ILE A 1 191 ? 19.195 -53.387 48.236 1.00 48.28 191 ILE A N 1
ATOM 1518 C CA . ILE A 1 191 ? 19.994 -54.563 47.862 1.00 48.28 191 ILE A CA 1
ATOM 1519 C C . ILE A 1 191 ? 19.273 -55.906 48.089 1.00 48.28 191 ILE A C 1
ATOM 1521 O O . ILE A 1 191 ? 18.776 -56.127 49.187 1.00 48.28 191 ILE A O 1
ATOM 1525 N N . ASP A 1 192 ? 19.270 -56.809 47.096 1.00 38.78 192 ASP A N 1
ATOM 1526 C CA . ASP A 1 192 ? 20.099 -58.025 47.169 1.00 38.78 192 ASP A CA 1
ATOM 1527 C C . ASP A 1 192 ? 20.020 -58.975 45.947 1.00 38.78 192 ASP A C 1
ATOM 1529 O O . ASP A 1 192 ? 18.953 -59.293 45.430 1.00 38.78 192 ASP A O 1
ATOM 1533 N N . ASN A 1 193 ? 21.204 -59.516 45.646 1.00 36.41 193 ASN A N 1
ATOM 1534 C CA . ASN A 1 193 ? 21.534 -60.865 45.172 1.00 36.41 193 ASN A CA 1
ATOM 1535 C C . ASN A 1 193 ? 21.673 -61.263 43.685 1.00 36.41 193 ASN A C 1
ATOM 1537 O O . ASN A 1 193 ? 20.900 -60.950 42.787 1.00 36.41 193 ASN A O 1
ATOM 1541 N N . VAL A 1 194 ? 22.775 -62.005 43.545 1.00 40.44 194 VAL A N 1
ATOM 1542 C CA . VAL A 1 194 ? 23.526 -62.598 42.435 1.00 40.44 194 VAL A CA 1
ATOM 1543 C C . VAL A 1 194 ? 22.977 -63.980 42.045 1.00 40.44 194 VAL A C 1
ATOM 1545 O O . VAL A 1 194 ? 22.291 -64.611 42.846 1.00 40.44 194 VAL A O 1
ATOM 1548 N N . ALA A 1 195 ? 23.443 -64.454 40.880 1.00 44.72 195 ALA A N 1
ATOM 1549 C CA . ALA A 1 195 ? 23.346 -65.780 40.247 1.00 44.72 195 ALA A CA 1
ATOM 1550 C C . ALA A 1 195 ? 22.292 -65.790 39.128 1.00 44.72 195 ALA A C 1
ATOM 1552 O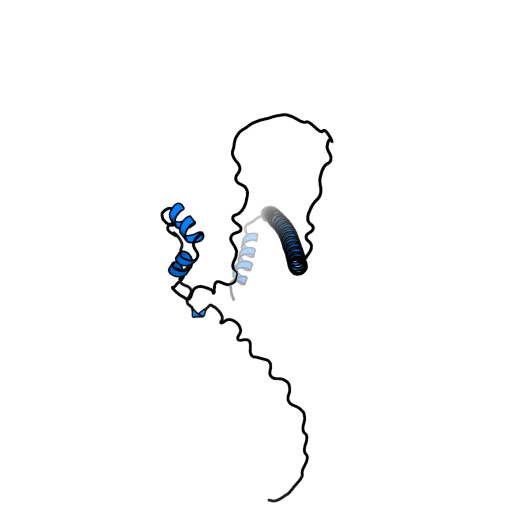 O . ALA A 1 195 ? 21.149 -65.416 39.353 1.00 44.72 195 ALA A O 1
ATOM 1553 N N . GLU A 1 196 ? 22.622 -66.111 37.879 1.00 39.22 196 GLU A N 1
ATOM 1554 C CA . GLU A 1 196 ? 23.577 -67.102 37.358 1.00 39.22 196 GLU A CA 1
ATOM 1555 C C . GLU A 1 196 ? 24.040 -66.707 35.943 1.00 39.22 196 GLU A C 1
ATOM 1557 O O . GLU A 1 196 ? 23.238 -66.066 35.221 1.00 39.22 196 GLU A O 1
#

Mean predicted aligned error: 23.07 Å

Radius of gyration: 41.35 Å; Cα contacts (8 Å, |Δi|>4): 10; chains: 1; bounding box: 74×100×103 Å

Foldseek 3Di:
DPVVVVVVVVVVVVPPPDDPVVVVVVVVVVVVVVVVVVVVVVVVVVVVVVVVVVVVVVVVVVVVVVVVVVVVVVVVVVVVVVVVPDDDDDDDDDDDDDDDDDDDDDDDDDDDDDDDDDDPVPPPVPDDDADVP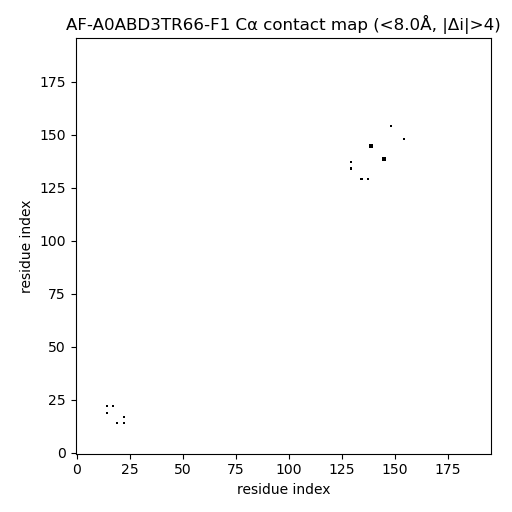CVVVVCVVSPPNVVVVVVVPDDDDDPCPPPDPPPVPPPPDDDPDPDDDDDDDDDDDDDDDDDD